Protein AF-A0A960Q489-F1 (afdb_monomer)

Secondary structure (DSSP, 8-state):
----SS-TTS-S---EEEESSHHHHHHHHHHHH--EEEEEEE-TTS-EEEEEEEETTEEEEEEE-BTTB-----EEEEE-S-HHHHHHHHHHTTPEEEEEEEE-SSSEEEEEEE-TTS-EEEEEEETTTT----SGGGPEEEET-SSTT-EEEE-HHHHHSHHHHHHHHHHHHHTS-GGG--EEEEETTHHHHHHHHHHHHTT--EEEEBSTT---S-EEEEEEEETTEEEEEEEETTS--TT-EEEEEEEEESS-HHHHHHHHHHHHTT-EEEEEEEEEEETTSTHHHHHHHTT--EEEEEEE-SS--

pLDDT: mean 91.39, std 10.76, range [40.34, 98.81]

Radius of gyration: 25.07 Å; Cα contacts (8 Å, |Δi|>4): 635; chains: 1; bounding box: 58×40×76 Å

Mean predicted aligned error: 11.6 Å

Nearest PDB structures (foldseek):
  8izj-assembly1_B  TM=9.717E-01  e=4.238E-23  Escherichia coli
  5znq-assembly1_B  TM=9.511E-01  e=9.475E-23  Yersinia pseudotuberculosis IP 32953
  4lza-assembly1_B  TM=9.668E-01  e=5.958E-22  Thermoanaerobacter pseudethanolicus ATCC 33223
  4x45-assembly1_A  TM=9.595E-01  e=3.985E-22  Homo sapiens
  4m0k-assembly2_D  TM=9.313E-01  e=7.908E-21  Rhodothermus marinus DSM 4252

Structure (mmCIF, N/CA/C/O backbone):
data_AF-A0A960Q489-F1
#
_entry.id   AF-A0A960Q489-F1
#
loop_
_atom_site.group_PDB
_atom_site.id
_atom_site.type_symbol
_atom_site.label_atom_id
_atom_site.label_alt_id
_atom_site.label_comp_id
_atom_site.label_asym_id
_atom_site.label_entity_id
_atom_site.label_seq_id
_atom_site.pdbx_PDB_ins_code
_atom_site.Cartn_x
_atom_site.Cartn_y
_atom_site.Cartn_z
_atom_site.occupancy
_atom_site.B_iso_or_equiv
_atom_site.auth_seq_id
_atom_site.auth_comp_id
_atom_site.auth_asym_id
_atom_site.auth_atom_id
_atom_site.pdbx_PDB_model_num
ATOM 1 N N . MET A 1 1 ? -10.210 22.221 -21.742 1.00 40.34 1 MET A N 1
ATOM 2 C CA . MET A 1 1 ? -9.763 21.326 -22.829 1.00 40.34 1 MET A CA 1
ATOM 3 C C . MET A 1 1 ? -8.577 20.533 -22.306 1.00 40.34 1 MET A C 1
ATOM 5 O O . MET A 1 1 ? -7.473 21.049 -22.329 1.00 40.34 1 MET A O 1
ATOM 9 N N . ASN A 1 2 ? -8.804 19.336 -21.762 1.00 47.56 2 ASN A N 1
ATOM 10 C CA . ASN A 1 2 ? -7.724 18.393 -21.457 1.00 47.56 2 ASN A CA 1
ATOM 11 C C . ASN A 1 2 ? -7.660 17.406 -22.623 1.00 47.56 2 ASN A C 1
ATOM 13 O O . ASN A 1 2 ? -8.151 16.286 -22.540 1.00 47.56 2 ASN A O 1
ATOM 17 N N . SER A 1 3 ? -7.140 17.858 -23.763 1.00 48.38 3 SER A N 1
ATOM 18 C CA . SER A 1 3 ? -6.699 16.920 -24.787 1.00 48.38 3 SER A CA 1
ATOM 19 C C . SER A 1 3 ? -5.370 16.361 -24.294 1.00 48.38 3 SER A C 1
ATOM 21 O O . SER A 1 3 ? -4.338 17.020 -24.425 1.00 48.38 3 SER A O 1
ATOM 23 N N . SER A 1 4 ? -5.412 15.189 -23.658 1.00 58.62 4 SER A N 1
ATOM 24 C CA . SER A 1 4 ? -4.209 14.389 -23.445 1.00 58.62 4 SER A CA 1
ATOM 25 C C . SER A 1 4 ? -3.619 14.125 -24.826 1.00 58.62 4 SER A C 1
ATOM 27 O O . SER A 1 4 ? -4.156 13.336 -25.596 1.00 58.62 4 SER A O 1
ATOM 29 N N . TRP A 1 5 ? -2.580 14.873 -25.185 1.00 74.88 5 TRP A N 1
ATOM 30 C CA . TRP A 1 5 ? -1.901 14.763 -26.478 1.00 74.88 5 TRP A CA 1
ATOM 31 C C . TRP A 1 5 ? -1.063 13.481 -26.570 1.00 74.88 5 TRP A C 1
ATOM 33 O O . TRP A 1 5 ? -0.549 13.154 -27.635 1.00 74.88 5 TRP A O 1
ATOM 43 N N . HIS A 1 6 ? -0.961 12.750 -25.460 1.00 68.56 6 HIS A N 1
ATOM 44 C CA . HIS A 1 6 ? -0.324 11.454 -25.357 1.00 68.56 6 HIS A CA 1
ATOM 45 C C . HIS A 1 6 ? -1.335 10.406 -24.863 1.00 68.56 6 HIS A C 1
ATOM 47 O O . HIS A 1 6 ? -2.191 10.749 -24.036 1.00 68.56 6 HIS A O 1
ATOM 53 N N . PRO A 1 7 ? -1.282 9.150 -25.337 1.00 67.69 7 PRO A N 1
ATOM 54 C CA . PRO A 1 7 ? -2.181 8.100 -24.872 1.00 67.69 7 PRO A CA 1
ATOM 55 C C . PRO A 1 7 ? -2.095 7.899 -23.356 1.00 67.69 7 PRO A C 1
ATOM 57 O O . PRO A 1 7 ? -1.010 7.875 -22.769 1.00 67.69 7 PRO A O 1
ATOM 60 N N . ALA A 1 8 ? -3.257 7.761 -22.712 1.00 61.91 8 ALA A N 1
ATOM 61 C CA . ALA A 1 8 ? -3.330 7.494 -21.281 1.00 61.91 8 ALA A CA 1
ATOM 62 C C . ALA A 1 8 ? -2.634 6.161 -20.965 1.00 61.91 8 ALA A C 1
ATOM 64 O O . ALA A 1 8 ? -2.935 5.142 -21.585 1.00 61.91 8 ALA A O 1
ATOM 65 N N . GLY A 1 9 ? -1.702 6.177 -20.011 1.00 64.44 9 GLY A N 1
ATOM 66 C CA . GLY A 1 9 ? -0.939 4.991 -19.612 1.00 64.44 9 GLY A CA 1
ATOM 67 C C . GLY A 1 9 ? 0.286 4.674 -20.474 1.00 64.44 9 GLY A C 1
ATOM 68 O O . GLY A 1 9 ? 0.963 3.693 -20.185 1.00 64.44 9 GLY A O 1
ATOM 69 N N . GLN A 1 10 ? 0.610 5.480 -21.492 1.00 67.50 10 GLN A N 1
ATOM 70 C CA . GLN A 1 10 ? 1.892 5.366 -22.190 1.00 67.50 10 GLN A CA 1
ATOM 71 C C . GLN A 1 10 ? 2.918 6.354 -21.607 1.00 67.50 10 GLN A C 1
ATOM 73 O O . GLN A 1 10 ? 2.549 7.486 -21.270 1.00 67.50 10 GLN A O 1
ATOM 78 N N . PRO A 1 11 ? 4.204 5.971 -21.507 1.00 75.31 11 PRO A N 1
ATOM 79 C CA . PRO A 1 11 ? 5.230 6.859 -20.988 1.00 75.31 11 PRO A CA 1
ATOM 80 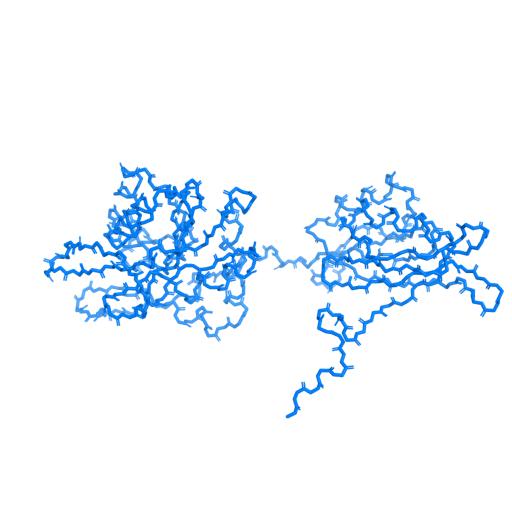C C . PRO A 1 11 ? 5.532 7.981 -21.979 1.00 75.31 11 PRO A C 1
ATOM 82 O O . PRO A 1 11 ? 5.537 7.783 -23.187 1.00 75.31 11 PRO A O 1
ATOM 85 N N . MET A 1 12 ? 5.859 9.152 -21.441 1.00 80.25 12 MET A N 1
ATOM 86 C CA . MET A 1 12 ? 6.234 10.347 -22.209 1.00 80.25 12 MET A CA 1
ATOM 87 C C . MET A 1 12 ? 7.420 10.133 -23.161 1.00 80.25 12 MET A C 1
ATOM 89 O O . MET A 1 12 ? 7.568 10.856 -24.145 1.00 80.25 12 MET A O 1
ATOM 93 N N . ALA A 1 13 ? 8.285 9.174 -22.840 1.00 83.81 13 ALA A N 1
ATOM 94 C CA . ALA A 1 13 ? 9.380 8.728 -23.679 1.00 83.81 13 ALA A CA 1
ATOM 95 C C . ALA A 1 13 ? 9.610 7.235 -23.440 1.00 83.81 13 ALA A C 1
ATOM 97 O O . ALA A 1 13 ? 9.557 6.772 -22.301 1.00 83.81 13 ALA A O 1
ATOM 98 N N . ALA A 1 14 ? 9.901 6.503 -24.510 1.00 89.69 14 ALA A N 1
ATOM 99 C CA . ALA A 1 14 ? 10.262 5.096 -24.459 1.00 89.69 14 ALA A CA 1
ATOM 100 C C . ALA A 1 14 ? 11.506 4.869 -25.330 1.00 89.69 14 ALA A C 1
ATOM 102 O O . ALA A 1 14 ? 11.538 5.346 -26.472 1.00 89.69 14 ALA A O 1
ATOM 103 N N . PRO A 1 15 ? 12.545 4.183 -24.825 1.00 92.69 15 PRO A N 1
ATOM 104 C CA . PRO A 1 15 ? 13.681 3.812 -25.652 1.00 92.69 15 PRO A CA 1
ATOM 105 C C . PRO A 1 15 ? 13.231 2.881 -26.781 1.00 92.69 15 PRO A C 1
ATOM 107 O O . PRO A 1 15 ? 12.391 2.002 -26.585 1.00 92.69 15 PRO A O 1
ATOM 110 N N . TYR A 1 16 ? 13.831 3.068 -27.955 1.00 94.88 16 TYR A N 1
ATOM 111 C CA . TYR A 1 16 ? 13.679 2.173 -29.096 1.00 94.88 16 TYR A CA 1
ATOM 112 C C . TYR A 1 16 ? 15.010 1.467 -29.347 1.00 94.88 16 TYR A C 1
ATOM 114 O O . TYR A 1 16 ? 15.978 2.086 -29.792 1.00 94.88 16 TYR A O 1
ATOM 122 N N . LEU A 1 17 ? 15.062 0.175 -29.042 1.00 96.50 17 LEU A N 1
ATOM 123 C CA . LEU A 1 17 ? 16.250 -0.655 -29.170 1.00 96.50 17 LEU A CA 1
ATOM 124 C C . LEU A 1 17 ? 16.254 -1.355 -30.526 1.00 96.50 17 LEU A C 1
ATOM 126 O O . LEU A 1 17 ? 15.337 -2.101 -30.868 1.00 96.50 17 LEU A O 1
ATOM 130 N N . VAL A 1 18 ? 17.311 -1.125 -31.298 1.00 97.12 18 VAL A N 1
ATOM 131 C CA . VAL A 1 18 ? 17.571 -1.869 -32.532 1.00 97.12 18 VAL A CA 1
ATOM 132 C C . VAL A 1 18 ? 18.644 -2.888 -32.216 1.00 97.12 18 VAL A C 1
ATOM 134 O O . VAL A 1 18 ? 19.779 -2.514 -31.917 1.00 97.12 18 VAL A O 1
ATOM 137 N N . VAL A 1 19 ? 18.277 -4.162 -32.258 1.00 96.75 19 VAL A N 1
ATOM 138 C CA . VAL A 1 19 ? 19.101 -5.260 -31.740 1.00 96.75 19 VAL A CA 1
ATOM 139 C C . VAL A 1 19 ? 19.289 -6.355 -32.786 1.00 96.75 19 VAL A C 1
ATOM 141 O O . VAL A 1 19 ? 18.603 -6.397 -33.812 1.00 96.75 19 VAL A O 1
ATOM 144 N N . GLN A 1 20 ? 20.249 -7.243 -32.541 1.00 93.81 20 GLN A N 1
ATOM 145 C CA . GLN A 1 20 ? 20.411 -8.466 -33.327 1.00 93.81 20 GLN A CA 1
ATOM 146 C C . GLN A 1 20 ? 19.512 -9.567 -32.751 1.00 93.81 20 GLN A C 1
ATOM 148 O O . GLN A 1 20 ? 19.772 -10.049 -31.657 1.00 93.81 20 GLN A O 1
ATOM 153 N N . GLY A 1 21 ? 18.461 -9.978 -33.465 1.00 94.12 21 GLY A N 1
ATOM 154 C CA . GLY A 1 21 ? 17.555 -11.024 -32.983 1.00 94.12 21 GLY A CA 1
ATOM 155 C C . GLY A 1 21 ? 16.689 -10.539 -31.822 1.00 94.12 21 GLY A C 1
ATOM 156 O O . GLY A 1 21 ? 16.856 -10.972 -30.682 1.00 94.12 21 GLY A O 1
ATOM 157 N N . ALA A 1 22 ? 15.744 -9.639 -32.109 1.00 96.50 22 ALA A N 1
ATOM 158 C CA . ALA A 1 22 ? 14.949 -8.994 -31.061 1.00 96.50 22 ALA A CA 1
ATOM 159 C C . ALA A 1 22 ? 14.117 -9.977 -30.230 1.00 96.50 22 ALA A C 1
ATOM 161 O O . ALA A 1 22 ? 13.865 -9.709 -29.060 1.00 96.50 22 ALA A O 1
ATOM 162 N N . ASP A 1 23 ? 13.750 -11.130 -30.788 1.00 95.12 23 ASP A N 1
ATOM 163 C CA . ASP A 1 23 ? 13.057 -12.188 -30.049 1.00 95.12 23 ASP A CA 1
ATOM 164 C C . ASP A 1 23 ? 13.848 -12.715 -28.863 1.00 95.12 23 ASP A C 1
ATOM 166 O O . ASP A 1 23 ? 13.305 -12.828 -27.766 1.00 95.12 23 ASP A O 1
ATOM 170 N N . SER A 1 24 ? 15.142 -12.957 -29.053 1.00 94.75 24 SER A N 1
ATOM 171 C CA . SER A 1 24 ? 16.012 -13.402 -27.970 1.00 94.75 24 SER A CA 1
ATOM 172 C C . SER A 1 24 ? 16.116 -12.341 -26.876 1.00 94.75 24 SER A C 1
ATOM 174 O O . SER A 1 24 ? 16.075 -12.678 -25.696 1.00 94.75 24 SER A O 1
ATOM 176 N N . THR A 1 25 ? 16.168 -11.054 -27.240 1.00 96.50 25 THR A N 1
ATOM 177 C CA . THR A 1 25 ? 16.111 -9.963 -26.256 1.00 96.50 25 THR A CA 1
ATOM 178 C C . THR A 1 25 ? 14.757 -9.910 -25.539 1.00 96.50 25 THR A C 1
ATOM 180 O O . THR A 1 25 ? 14.719 -9.760 -24.322 1.00 96.50 25 THR A O 1
ATOM 183 N N . ILE A 1 26 ? 13.632 -10.069 -26.240 1.00 97.06 26 ILE A N 1
ATOM 184 C CA . ILE A 1 26 ? 12.292 -10.061 -25.626 1.00 97.06 26 ILE A CA 1
ATOM 185 C C . ILE A 1 26 ? 12.138 -11.220 -24.630 1.00 97.06 26 ILE A C 1
ATOM 187 O O . ILE A 1 26 ? 11.652 -11.021 -23.513 1.00 97.06 26 ILE A O 1
ATOM 191 N N . GLU A 1 27 ? 12.571 -12.424 -25.005 1.00 96.31 27 GLU A N 1
ATOM 192 C CA . GLU A 1 27 ? 12.550 -13.599 -24.131 1.00 96.31 27 GLU A CA 1
ATOM 193 C C . GLU A 1 27 ? 13.462 -13.413 -22.918 1.00 96.31 27 GLU A C 1
ATOM 195 O O . GLU A 1 27 ? 13.051 -13.706 -21.792 1.00 96.31 27 GLU A O 1
ATOM 200 N N . PHE A 1 28 ? 14.661 -12.864 -23.129 1.00 96.94 28 PHE A N 1
ATOM 201 C CA . PHE A 1 28 ? 15.584 -12.510 -22.056 1.00 96.94 28 PHE A CA 1
ATOM 202 C C . PHE A 1 28 ? 14.933 -11.551 -21.053 1.00 96.94 28 PHE A C 1
ATOM 204 O O . PHE A 1 28 ? 14.951 -11.820 -19.854 1.00 96.94 28 PHE A O 1
ATOM 211 N N . LEU A 1 29 ? 14.278 -10.484 -21.520 1.00 96.44 29 LEU A N 1
ATOM 212 C CA . LEU A 1 29 ? 13.597 -9.517 -20.650 1.00 96.44 29 LEU A CA 1
ATOM 213 C C . LEU A 1 29 ? 12.402 -10.115 -19.912 1.00 96.44 29 LEU A C 1
ATOM 215 O O . LEU A 1 29 ? 12.197 -9.832 -18.731 1.00 96.44 29 LEU A O 1
ATOM 219 N N . THR A 1 30 ? 11.637 -10.971 -20.584 1.00 94.69 30 THR A N 1
ATOM 220 C CA . THR A 1 30 ? 10.509 -11.680 -19.971 1.00 94.69 30 THR A CA 1
ATOM 221 C C . THR A 1 30 ? 10.995 -12.562 -18.818 1.00 94.69 30 THR A C 1
ATOM 223 O O . THR A 1 30 ? 10.426 -12.528 -17.730 1.00 94.69 30 THR A O 1
ATOM 226 N N . GLN A 1 31 ? 12.083 -13.310 -19.021 1.00 92.69 31 GLN A N 1
ATOM 227 C CA . GLN A 1 31 ? 12.617 -14.235 -18.018 1.00 92.69 31 GLN A CA 1
ATOM 228 C C . GLN A 1 31 ? 13.431 -13.552 -16.913 1.00 92.69 31 GLN A C 1
ATOM 230 O O . GLN A 1 31 ? 13.417 -14.021 -15.775 1.00 92.69 31 GLN A O 1
ATOM 235 N N . LEU A 1 32 ? 14.157 -12.477 -17.229 1.00 93.31 32 LEU A N 1
ATOM 236 C CA . LEU A 1 32 ? 15.014 -11.778 -16.272 1.00 93.31 32 LEU A CA 1
ATOM 237 C C . LEU A 1 32 ? 14.237 -10.766 -15.421 1.00 93.31 32 LEU A C 1
ATOM 239 O O . LEU A 1 32 ? 14.469 -10.667 -14.217 1.00 93.31 32 LEU A O 1
ATOM 243 N N . LEU A 1 33 ? 13.347 -9.996 -16.051 1.00 92.62 33 LEU A N 1
ATOM 244 C CA . LEU A 1 33 ? 12.690 -8.831 -15.448 1.00 92.62 33 LEU A CA 1
ATOM 245 C C . LEU A 1 33 ? 11.169 -8.991 -15.326 1.00 92.62 33 LEU A C 1
ATOM 247 O O . LEU A 1 33 ? 10.494 -8.050 -14.916 1.00 92.62 33 LEU A O 1
ATOM 251 N N . GLY A 1 34 ? 10.616 -10.156 -15.683 1.00 90.81 34 GLY A N 1
ATOM 252 C CA . GLY A 1 34 ? 9.167 -10.375 -15.672 1.00 90.81 34 GLY A CA 1
ATOM 253 C C . GLY A 1 34 ? 8.430 -9.484 -16.675 1.00 90.81 34 GLY A C 1
ATOM 254 O O . GLY A 1 34 ? 7.281 -9.111 -16.445 1.00 90.81 34 GLY A O 1
ATOM 255 N N . ALA A 1 35 ? 9.108 -9.086 -17.753 1.00 93.75 35 ALA A N 1
ATOM 256 C CA . ALA A 1 35 ? 8.570 -8.144 -18.718 1.00 93.75 35 ALA A CA 1
ATOM 257 C C . ALA A 1 35 ? 7.351 -8.718 -19.463 1.00 93.75 35 ALA A C 1
ATOM 259 O O . ALA A 1 35 ? 7.301 -9.906 -19.783 1.00 93.75 35 ALA A O 1
ATOM 260 N N . ARG A 1 36 ? 6.367 -7.867 -19.772 1.00 94.12 36 ARG A N 1
ATOM 261 C CA . ARG A 1 36 ? 5.143 -8.250 -20.488 1.00 94.12 36 ARG A CA 1
ATOM 262 C C . ARG A 1 36 ? 5.166 -7.721 -21.914 1.00 94.12 36 ARG A C 1
ATOM 264 O O . ARG A 1 36 ? 5.233 -6.514 -22.125 1.00 94.12 36 ARG A O 1
ATOM 271 N N . VAL A 1 37 ? 5.036 -8.610 -22.892 1.00 95.69 37 VAL A N 1
ATOM 272 C CA . VAL A 1 37 ? 4.893 -8.225 -24.303 1.00 95.69 37 VAL A CA 1
ATOM 273 C C . VAL A 1 37 ? 3.503 -7.627 -24.527 1.00 95.69 37 VAL A C 1
ATOM 275 O O . VAL A 1 37 ? 2.494 -8.266 -24.229 1.00 95.69 37 VAL A O 1
ATOM 278 N N . LEU A 1 38 ? 3.449 -6.395 -25.029 1.00 92.75 38 LEU A N 1
ATOM 279 C CA . LEU A 1 38 ? 2.206 -5.696 -25.365 1.00 92.75 38 LEU A CA 1
ATOM 280 C C . LEU A 1 38 ? 1.824 -5.927 -26.824 1.00 92.75 38 LEU A C 1
ATOM 282 O O . LEU A 1 38 ? 0.676 -6.252 -27.122 1.00 92.75 38 LEU A O 1
ATOM 286 N N . CYS A 1 39 ? 2.794 -5.790 -27.726 1.00 93.88 39 CYS A N 1
ATOM 287 C CA . CYS A 1 39 ? 2.616 -6.060 -29.144 1.00 93.88 39 CYS A CA 1
ATOM 288 C C . CYS A 1 39 ? 3.896 -6.650 -29.742 1.00 93.88 39 CYS A C 1
ATOM 290 O O . CYS A 1 39 ? 5.002 -6.445 -29.236 1.00 93.88 39 CYS A O 1
ATOM 292 N N . ARG A 1 40 ? 3.726 -7.410 -30.825 1.00 95.69 40 ARG A N 1
ATOM 293 C CA . ARG A 1 40 ? 4.818 -7.984 -31.611 1.00 95.69 40 ARG A CA 1
ATOM 294 C C . ARG A 1 40 ? 4.357 -8.116 -33.055 1.00 95.69 40 ARG A C 1
ATOM 296 O O . ARG A 1 40 ? 3.448 -8.883 -33.362 1.00 95.69 40 ARG A O 1
ATOM 303 N N . HIS A 1 41 ? 4.985 -7.345 -33.926 1.00 96.44 41 HIS A N 1
ATOM 304 C CA . HIS A 1 41 ? 4.743 -7.310 -35.358 1.00 96.44 41 HIS A CA 1
ATOM 305 C C . HIS A 1 41 ? 5.947 -7.907 -36.075 1.00 96.44 41 HIS A C 1
ATOM 307 O O . HIS A 1 41 ? 7.083 -7.475 -35.870 1.00 96.44 41 HIS A O 1
ATOM 313 N N . LEU A 1 42 ? 5.687 -8.914 -36.905 1.00 96.75 42 LEU A N 1
ATOM 314 C CA . LEU A 1 42 ? 6.717 -9.643 -37.632 1.00 96.75 42 LEU A CA 1
ATOM 315 C C . LEU A 1 42 ? 6.744 -9.228 -39.104 1.00 96.75 42 LEU A C 1
ATOM 317 O O . LEU A 1 42 ? 5.703 -8.930 -39.691 1.00 96.75 42 LEU A O 1
ATOM 321 N N . THR A 1 43 ? 7.929 -9.253 -39.710 1.00 94.31 43 THR A N 1
ATOM 322 C CA . THR A 1 43 ? 8.072 -9.220 -41.168 1.00 94.31 43 THR A CA 1
ATOM 323 C C . THR A 1 43 ? 7.597 -10.550 -41.773 1.00 94.31 43 THR A C 1
ATOM 325 O O . THR A 1 43 ? 7.484 -11.548 -41.051 1.00 94.31 43 THR A O 1
ATOM 328 N N . PRO A 1 44 ? 7.346 -10.622 -43.094 1.00 94.12 44 PRO A N 1
ATOM 329 C CA . PRO A 1 44 ? 7.013 -11.882 -43.766 1.00 94.12 44 PRO A CA 1
ATOM 330 C C . PRO A 1 44 ? 8.061 -12.990 -43.572 1.00 94.12 44 PRO A C 1
ATOM 332 O O . PRO A 1 44 ? 7.725 -14.170 -43.575 1.00 94.12 44 PRO A O 1
ATOM 335 N N . GLU A 1 45 ? 9.322 -12.616 -43.361 1.00 92.62 45 GLU A N 1
ATOM 336 C CA . GLU A 1 45 ? 10.449 -13.518 -43.099 1.00 92.62 45 GLU A CA 1
ATOM 337 C C . GLU A 1 45 ? 10.544 -13.947 -41.623 1.00 92.62 45 GLU A C 1
ATOM 339 O O . GLU A 1 45 ? 11.487 -14.638 -41.243 1.00 92.62 45 GLU A O 1
ATOM 344 N N . GLY A 1 46 ? 9.590 -13.533 -40.781 1.00 93.62 46 GLY A N 1
ATOM 345 C CA . GLY A 1 46 ? 9.499 -13.921 -39.373 1.00 93.62 46 GLY A CA 1
ATOM 346 C C . GLY A 1 46 ? 10.384 -13.116 -38.420 1.00 93.62 46 GLY A C 1
ATOM 347 O O . GLY A 1 46 ? 10.507 -13.493 -37.260 1.00 93.62 46 GLY A O 1
ATOM 348 N N . ARG A 1 47 ? 10.992 -12.014 -38.876 1.00 95.19 47 ARG A N 1
ATOM 349 C CA . ARG A 1 47 ? 11.810 -11.131 -38.025 1.00 95.19 47 ARG A CA 1
ATOM 350 C C . ARG A 1 47 ? 10.941 -10.124 -37.289 1.00 95.19 47 ARG A C 1
ATOM 352 O O . ARG A 1 47 ? 9.895 -9.739 -37.803 1.00 95.19 47 ARG A O 1
ATOM 359 N N . VAL A 1 48 ? 11.370 -9.634 -36.132 1.00 97.19 48 VAL A N 1
ATOM 360 C CA . VAL A 1 48 ? 10.601 -8.635 -35.379 1.00 97.19 48 VAL A CA 1
ATOM 361 C C . VAL A 1 48 ? 10.741 -7.270 -36.039 1.00 97.19 48 VAL A C 1
ATOM 363 O O . VAL A 1 48 ? 11.743 -6.579 -35.876 1.00 97.19 48 VAL A O 1
ATOM 366 N N . GLN A 1 49 ? 9.712 -6.844 -36.765 1.00 96.31 49 GLN A N 1
ATOM 367 C CA . GLN A 1 49 ? 9.663 -5.495 -37.321 1.00 96.31 49 GLN A CA 1
ATOM 368 C C . GLN A 1 49 ? 9.497 -4.448 -36.217 1.00 96.31 49 GLN A C 1
ATOM 370 O O . GLN A 1 49 ? 10.083 -3.372 -36.292 1.00 96.31 49 GLN A O 1
ATOM 375 N N . HIS A 1 50 ? 8.670 -4.760 -35.220 1.00 96.88 50 HIS A N 1
ATOM 376 C CA . HIS A 1 50 ? 8.411 -3.900 -34.076 1.00 96.88 50 HIS A CA 1
ATOM 377 C C . HIS A 1 50 ? 7.810 -4.715 -32.930 1.00 96.88 50 HIS A C 1
ATOM 379 O O . HIS A 1 50 ? 6.917 -5.532 -33.151 1.00 96.88 50 HIS A O 1
ATOM 385 N N . ALA A 1 51 ? 8.259 -4.473 -31.709 1.00 97.50 51 ALA A N 1
ATOM 386 C CA . ALA A 1 51 ? 7.651 -5.000 -30.502 1.00 97.50 51 ALA A CA 1
ATOM 387 C C . ALA A 1 51 ? 7.628 -3.940 -29.406 1.00 97.50 51 ALA A C 1
ATOM 389 O O . ALA A 1 51 ? 8.516 -3.091 -29.324 1.00 97.50 51 ALA A O 1
ATOM 390 N N . GLU A 1 52 ? 6.635 -4.049 -28.538 1.00 96.06 52 GLU A N 1
ATOM 391 C CA . GLU A 1 52 ? 6.501 -3.262 -27.322 1.00 96.06 52 GLU A CA 1
ATOM 392 C C . GLU A 1 52 ? 6.531 -4.203 -26.126 1.00 96.06 52 GLU A C 1
ATOM 394 O O . GLU A 1 52 ? 5.744 -5.152 -26.042 1.00 96.06 52 GLU A O 1
ATOM 399 N N . VAL A 1 53 ? 7.434 -3.935 -25.191 1.00 95.19 53 VAL A N 1
ATOM 400 C CA . VAL A 1 53 ? 7.602 -4.715 -23.969 1.00 95.19 53 VAL A CA 1
ATOM 401 C C . VAL A 1 53 ? 7.521 -3.779 -22.773 1.00 95.19 53 VAL A C 1
ATOM 403 O O . VAL A 1 53 ? 8.194 -2.753 -22.724 1.00 95.19 53 VAL A O 1
ATOM 406 N N . LEU A 1 54 ? 6.691 -4.136 -21.801 1.00 92.38 54 LEU A N 1
ATOM 407 C CA . LEU A 1 54 ? 6.509 -3.393 -20.564 1.00 92.38 54 LEU A CA 1
ATOM 408 C C . LEU A 1 54 ? 7.324 -4.042 -19.441 1.00 92.38 54 LEU A C 1
ATOM 410 O O . LEU A 1 54 ? 7.100 -5.205 -19.105 1.00 92.38 54 LEU A O 1
ATOM 414 N N . ILE A 1 55 ? 8.243 -3.286 -18.849 1.00 91.19 55 ILE A N 1
ATOM 415 C CA . ILE A 1 55 ? 9.005 -3.672 -17.658 1.00 91.19 55 ILE A CA 1
ATOM 416 C C . ILE A 1 55 ? 8.472 -2.828 -16.502 1.00 91.19 55 ILE A C 1
ATOM 418 O O . ILE A 1 55 ? 8.759 -1.635 -16.432 1.00 91.19 55 ILE A O 1
ATOM 422 N N . SER A 1 56 ? 7.682 -3.431 -15.612 1.00 84.00 56 SER A N 1
ATOM 423 C CA . SER A 1 56 ? 6.897 -2.695 -14.610 1.00 84.00 56 SER A CA 1
ATOM 424 C C . SER A 1 56 ? 5.978 -1.651 -15.273 1.00 84.00 56 SER A C 1
ATOM 426 O O . SER A 1 56 ? 4.971 -2.017 -15.874 1.00 84.00 56 SER A O 1
ATOM 428 N N . ASP A 1 57 ? 6.339 -0.372 -15.224 1.00 81.44 57 ASP A N 1
ATOM 429 C CA . ASP A 1 57 ? 5.648 0.781 -15.805 1.00 81.44 57 ASP A CA 1
ATOM 430 C C . ASP A 1 57 ? 6.424 1.420 -16.975 1.00 81.44 57 ASP A C 1
ATOM 432 O O . ASP A 1 57 ? 5.961 2.376 -17.598 1.00 81.44 57 ASP A O 1
ATOM 436 N N . SER A 1 58 ? 7.601 0.882 -17.303 1.00 88.62 58 SER A N 1
ATOM 437 C CA . SER A 1 58 ? 8.493 1.399 -18.337 1.00 88.62 58 SER A CA 1
ATOM 438 C C . SER A 1 58 ? 8.311 0.643 -19.653 1.00 88.62 58 SER A C 1
ATOM 440 O O . SER A 1 58 ? 8.514 -0.571 -19.723 1.00 88.62 58 SER A O 1
ATOM 442 N N . LEU A 1 59 ? 7.942 1.361 -20.716 1.00 92.31 59 LEU A N 1
ATOM 443 C CA . LEU A 1 59 ? 7.823 0.806 -22.066 1.00 92.31 59 LEU A CA 1
ATOM 444 C C . LEU A 1 59 ? 9.187 0.795 -22.759 1.00 92.31 59 LEU A C 1
ATOM 446 O O . LEU A 1 59 ? 9.841 1.831 -22.853 1.00 92.31 59 LEU A O 1
ATOM 450 N N . VAL A 1 60 ? 9.575 -0.354 -23.302 1.00 95.19 60 VAL A N 1
ATOM 451 C CA . VAL A 1 60 ? 10.733 -0.513 -24.184 1.00 95.19 60 VAL A CA 1
ATOM 452 C C . VAL A 1 60 ? 10.232 -1.003 -25.535 1.00 95.19 60 VAL A C 1
ATOM 454 O O . VAL A 1 60 ? 9.539 -2.017 -25.622 1.00 95.19 60 VAL A O 1
ATOM 457 N N . MET A 1 61 ? 10.581 -0.281 -26.595 1.00 96.31 61 MET A N 1
ATOM 458 C CA . MET A 1 61 ? 10.300 -0.695 -27.965 1.00 96.31 61 MET A CA 1
ATOM 459 C C . MET A 1 61 ? 11.516 -1.412 -28.539 1.00 96.31 61 MET A C 1
ATOM 461 O O . MET A 1 61 ? 12.647 -0.992 -28.293 1.00 96.31 61 MET A O 1
ATOM 465 N N . LEU A 1 62 ? 11.301 -2.471 -29.317 1.00 96.88 62 LEU A N 1
ATOM 466 C CA . LEU A 1 62 ? 12.373 -3.251 -29.932 1.00 96.88 62 LEU A CA 1
ATOM 467 C C . LEU A 1 62 ? 12.099 -3.523 -31.411 1.00 96.88 62 LEU A C 1
ATOM 469 O O . LEU A 1 62 ? 10.950 -3.695 -31.816 1.00 96.88 62 LEU A O 1
ATOM 473 N N . ALA A 1 63 ? 13.163 -3.614 -32.205 1.00 97.31 63 ALA A N 1
ATOM 474 C CA . ALA A 1 63 ? 13.118 -4.169 -33.553 1.00 97.31 63 ALA A CA 1
ATOM 475 C C . ALA A 1 63 ? 14.419 -4.887 -33.909 1.00 97.31 63 ALA A C 1
ATOM 477 O O . ALA A 1 63 ? 15.500 -4.569 -33.405 1.00 97.31 63 ALA A O 1
ATOM 478 N N . ASP A 1 64 ? 14.301 -5.826 -34.839 1.00 97.31 64 ASP A N 1
ATOM 479 C CA . ASP A 1 64 ? 15.427 -6.451 -35.506 1.00 97.31 64 ASP A CA 1
ATOM 480 C C . ASP A 1 64 ? 16.173 -5.457 -36.405 1.00 97.31 64 ASP A C 1
ATOM 482 O O . ASP A 1 64 ? 15.577 -4.654 -37.127 1.00 97.31 64 ASP A O 1
ATOM 486 N N . ALA A 1 65 ? 17.500 -5.568 -36.431 1.00 95.56 65 ALA A N 1
ATOM 487 C CA . ALA A 1 65 ? 18.319 -4.805 -37.362 1.00 95.56 65 ALA A CA 1
ATOM 488 C C . ALA A 1 65 ? 18.015 -5.155 -38.828 1.00 95.56 65 ALA A C 1
ATOM 490 O O . ALA A 1 65 ? 17.971 -6.326 -39.213 1.00 95.56 65 ALA A O 1
ATOM 491 N N . ALA A 1 66 ? 17.894 -4.141 -39.678 1.00 93.31 66 ALA A N 1
ATOM 492 C CA . ALA A 1 66 ? 17.610 -4.263 -41.104 1.00 93.31 66 ALA A CA 1
ATOM 493 C C . ALA A 1 66 ? 18.560 -3.378 -41.938 1.00 93.31 66 ALA A C 1
ATOM 495 O O . ALA A 1 66 ? 19.252 -2.514 -41.389 1.00 93.31 66 ALA A O 1
ATOM 496 N N . PRO A 1 67 ? 18.637 -3.556 -43.271 1.00 90.88 67 PRO A N 1
ATOM 497 C CA . PRO A 1 67 ? 19.377 -2.637 -44.132 1.00 90.88 67 PRO A CA 1
ATOM 498 C C . PRO A 1 67 ? 18.921 -1.185 -43.917 1.00 90.88 67 PRO A C 1
ATOM 500 O O . PRO A 1 67 ? 17.736 -0.882 -44.001 1.00 90.88 67 PRO A O 1
ATOM 503 N N . GLY A 1 68 ? 19.858 -0.290 -43.597 1.00 89.25 68 GLY A N 1
ATOM 504 C CA . GLY A 1 68 ? 19.556 1.106 -43.240 1.00 89.25 68 GLY A CA 1
ATOM 505 C C . GLY A 1 68 ? 19.091 1.328 -41.791 1.00 89.25 68 GLY A C 1
ATOM 506 O O . GLY A 1 68 ? 18.997 2.474 -41.363 1.00 89.25 68 GLY A O 1
ATOM 507 N N . TRP A 1 69 ? 18.878 0.260 -41.017 1.00 90.19 69 TRP A N 1
ATOM 508 C CA . TRP A 1 69 ? 18.441 0.281 -39.618 1.00 90.19 69 TRP A CA 1
ATOM 509 C C . TRP A 1 69 ? 19.282 -0.694 -38.781 1.00 90.19 69 TRP A C 1
ATOM 511 O O . TRP A 1 69 ? 18.872 -1.806 -38.460 1.00 90.19 69 TRP A O 1
ATOM 521 N N . GLN A 1 70 ? 20.532 -0.318 -38.516 1.00 93.69 70 GLN A N 1
ATOM 522 C CA . GLN A 1 70 ? 21.532 -1.209 -37.921 1.00 93.69 70 GLN A CA 1
ATOM 523 C C . GLN A 1 70 ? 21.364 -1.341 -36.406 1.00 93.69 70 GLN A C 1
ATOM 525 O O . GLN A 1 70 ? 21.022 -0.364 -35.738 1.00 93.69 70 GLN A O 1
ATOM 530 N N . ALA A 1 71 ? 21.691 -2.522 -35.870 1.00 94.06 71 ALA A N 1
ATOM 531 C CA . ALA A 1 71 ? 21.788 -2.708 -34.429 1.00 94.06 71 ALA A CA 1
ATOM 532 C C . ALA A 1 71 ? 22.837 -1.762 -33.843 1.00 94.06 71 ALA A C 1
ATOM 534 O O . ALA A 1 71 ? 23.914 -1.576 -34.420 1.00 94.06 71 ALA A O 1
ATOM 535 N N . ARG A 1 72 ? 22.522 -1.182 -32.688 1.00 92.69 72 ARG A N 1
ATOM 536 C CA . ARG A 1 72 ? 23.443 -0.330 -31.939 1.00 92.69 72 ARG A CA 1
ATOM 537 C C . ARG A 1 72 ? 23.466 -0.788 -30.499 1.00 92.69 72 ARG A C 1
ATOM 539 O O . ARG A 1 72 ? 22.419 -1.054 -29.920 1.00 92.69 72 ARG A O 1
ATOM 546 N N . GLU A 1 73 ? 24.665 -0.834 -29.933 1.00 93.69 73 GLU A N 1
ATOM 547 C CA . GLU A 1 73 ? 24.803 -1.007 -28.495 1.00 93.69 73 GLU A CA 1
ATOM 548 C C . GLU A 1 73 ? 24.077 0.138 -27.789 1.00 93.69 73 GLU A C 1
ATOM 550 O O . GLU A 1 73 ? 24.305 1.319 -28.069 1.00 93.69 73 GLU A O 1
AT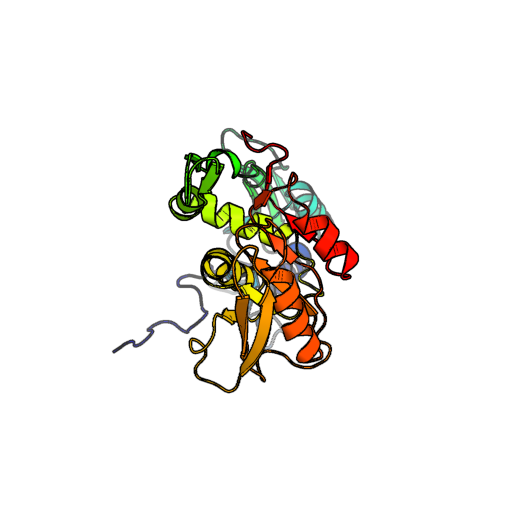OM 555 N N . ALA A 1 74 ? 23.182 -0.241 -26.889 1.00 94.75 74 ALA A N 1
ATOM 556 C CA . ALA A 1 74 ? 22.481 0.659 -26.001 1.00 94.75 74 ALA A CA 1
ATOM 557 C C . ALA A 1 74 ? 22.816 0.277 -24.562 1.00 94.75 74 ALA A C 1
ATOM 559 O O . ALA A 1 74 ? 23.004 -0.900 -24.252 1.00 94.75 74 ALA A O 1
ATOM 560 N N . HIS A 1 75 ? 22.852 1.275 -23.685 1.00 96.62 75 HIS A N 1
ATOM 561 C CA . HIS A 1 75 ? 22.935 1.061 -22.249 1.00 96.62 75 HIS A CA 1
ATOM 562 C C . HIS A 1 75 ? 21.578 1.374 -21.636 1.00 96.62 75 HIS A C 1
ATOM 564 O O . HIS A 1 75 ? 21.104 2.507 -21.726 1.00 96.62 75 HIS A O 1
ATOM 570 N N . VAL A 1 76 ? 20.965 0.378 -21.007 1.00 95.06 76 VAL A N 1
ATOM 571 C CA . VAL A 1 76 ? 19.678 0.529 -20.327 1.00 95.06 76 VAL A CA 1
ATOM 572 C C . VAL A 1 76 ? 19.888 0.270 -18.84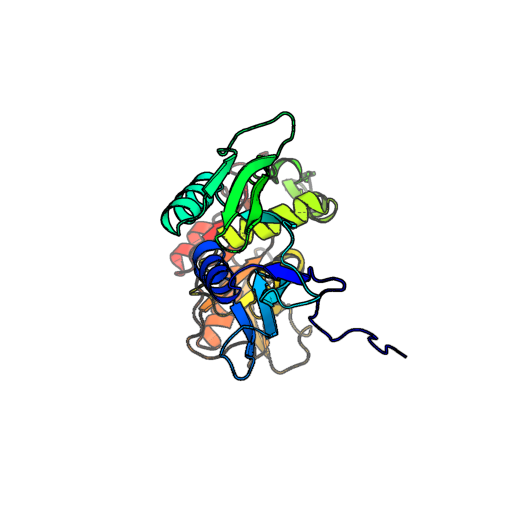7 1.00 95.06 76 VAL A C 1
ATOM 574 O O . VAL A 1 76 ? 20.489 -0.730 -18.465 1.00 95.06 76 VAL A O 1
ATOM 577 N N . HIS A 1 77 ? 19.423 1.192 -18.011 1.00 93.69 77 HIS A N 1
ATOM 578 C CA . HIS A 1 77 ? 19.546 1.081 -16.566 1.00 93.69 77 HIS A CA 1
ATOM 579 C C . HIS A 1 77 ? 18.226 0.615 -15.965 1.00 93.69 77 HIS A C 1
ATOM 581 O O . HIS A 1 77 ? 17.186 1.225 -16.208 1.00 93.69 77 HIS A O 1
ATOM 587 N N . VAL A 1 78 ? 18.279 -0.446 -15.166 1.00 92.44 78 VAL A N 1
ATOM 588 C CA . VAL A 1 78 ? 17.116 -1.027 -14.494 1.00 92.44 78 VAL A CA 1
ATOM 589 C C . VAL A 1 78 ? 17.392 -1.164 -13.005 1.00 92.44 78 VAL A C 1
ATOM 591 O O . VAL A 1 78 ? 18.504 -1.504 -12.595 1.00 92.44 78 VAL A O 1
ATOM 594 N N . TYR A 1 79 ? 16.370 -0.893 -12.195 1.00 90.50 79 TYR A N 1
ATOM 595 C CA . TYR A 1 79 ? 16.422 -1.153 -10.764 1.00 90.50 79 TYR A CA 1
ATOM 596 C C . TYR A 1 79 ? 15.771 -2.490 -10.449 1.00 90.50 79 TYR A C 1
ATOM 598 O O . TYR A 1 79 ? 14.679 -2.789 -10.932 1.00 90.50 79 TYR A O 1
ATOM 606 N N . VAL A 1 80 ? 16.448 -3.290 -9.634 1.00 88.12 80 VAL A N 1
ATOM 607 C CA . VAL A 1 80 ? 15.961 -4.592 -9.179 1.00 88.12 80 VAL A CA 1
ATOM 608 C C . VAL A 1 80 ? 16.109 -4.702 -7.660 1.00 88.12 80 VAL A C 1
ATOM 610 O O . VAL A 1 80 ? 16.943 -4.005 -7.086 1.00 88.12 80 VAL A O 1
ATOM 613 N N . PRO A 1 81 ? 15.341 -5.576 -6.989 1.00 79.88 81 PRO A N 1
ATOM 614 C CA . PRO A 1 81 ? 15.484 -5.772 -5.545 1.00 79.88 81 PRO A CA 1
ATOM 615 C C . PRO A 1 81 ? 16.817 -6.400 -5.108 1.00 79.88 81 PRO A C 1
ATOM 617 O O . PRO A 1 81 ? 17.281 -6.125 -4.014 1.00 79.88 81 PRO A O 1
ATOM 620 N N . ASP A 1 82 ? 17.427 -7.248 -5.943 1.00 84.69 82 ASP A N 1
ATOM 621 C CA . ASP A 1 82 ? 18.660 -7.983 -5.608 1.00 84.69 82 ASP A CA 1
ATOM 622 C C . ASP A 1 82 ? 19.551 -8.080 -6.854 1.00 84.69 82 ASP A C 1
ATOM 624 O O . ASP A 1 82 ? 19.232 -8.818 -7.798 1.00 84.69 82 ASP A O 1
ATOM 628 N N . VAL A 1 83 ? 20.635 -7.296 -6.881 1.00 92.31 83 VAL A N 1
ATOM 629 C CA . VAL A 1 83 ? 21.559 -7.231 -8.023 1.00 92.31 83 VAL A CA 1
ATOM 630 C C . VAL A 1 83 ? 22.209 -8.585 -8.274 1.00 92.31 83 VAL A C 1
ATOM 632 O O . VAL A 1 83 ? 22.280 -9.011 -9.420 1.00 92.31 83 VAL A O 1
ATOM 635 N N . GLU A 1 84 ? 22.657 -9.282 -7.236 1.00 91.19 84 GLU A N 1
ATOM 636 C CA . GLU A 1 84 ? 23.398 -10.541 -7.315 1.00 91.19 84 GLU A CA 1
ATOM 637 C C . GLU A 1 84 ? 22.552 -11.646 -7.935 1.00 91.19 84 GLU A C 1
ATOM 639 O O . GLU A 1 84 ? 23.005 -12.353 -8.840 1.00 91.19 84 GLU A O 1
ATOM 644 N N . ALA A 1 85 ? 21.319 -11.799 -7.450 1.00 89.19 85 ALA A N 1
ATOM 645 C CA . ALA A 1 85 ? 20.395 -12.803 -7.946 1.00 89.19 85 ALA A CA 1
ATOM 646 C C . ALA A 1 85 ? 20.042 -12.541 -9.412 1.00 89.19 85 ALA A C 1
ATOM 648 O O . ALA A 1 85 ? 20.089 -13.467 -10.226 1.00 89.19 85 ALA A O 1
ATOM 649 N N . ARG A 1 86 ? 19.738 -11.285 -9.773 1.00 95.06 86 ARG A N 1
ATOM 650 C CA . ARG A 1 86 ? 19.401 -10.936 -11.163 1.00 95.06 86 ARG A CA 1
ATOM 651 C C . ARG A 1 86 ? 20.611 -11.049 -12.079 1.00 95.06 86 ARG A C 1
ATOM 653 O O . ARG A 1 86 ? 20.492 -11.607 -13.163 1.00 95.06 86 ARG A O 1
ATOM 660 N N . TYR A 1 87 ? 21.776 -10.595 -11.640 1.00 97.31 87 TYR A N 1
ATOM 661 C CA . TYR A 1 87 ? 23.018 -10.709 -12.393 1.00 97.31 87 TYR A CA 1
ATOM 662 C C . TYR A 1 87 ? 23.368 -12.177 -12.677 1.00 97.31 87 TYR A C 1
ATOM 664 O O . TYR A 1 87 ? 23.578 -12.541 -13.831 1.00 97.31 87 TYR A O 1
ATOM 672 N N . ARG A 1 88 ? 23.335 -13.053 -11.661 1.00 96.44 88 ARG A N 1
ATOM 673 C CA . ARG A 1 88 ? 23.570 -14.495 -11.846 1.00 96.44 88 ARG A CA 1
ATOM 674 C C . ARG A 1 88 ? 22.556 -15.107 -12.808 1.00 96.44 88 ARG A C 1
ATOM 676 O O . ARG A 1 88 ? 22.942 -15.835 -13.719 1.00 96.44 88 ARG A O 1
ATOM 683 N N . ARG A 1 89 ? 21.273 -14.768 -12.643 1.00 96.25 89 ARG A N 1
ATOM 684 C CA . ARG A 1 89 ? 20.208 -15.251 -13.525 1.00 96.25 89 ARG A CA 1
ATOM 685 C C . ARG A 1 89 ? 20.418 -14.810 -14.972 1.00 96.25 89 ARG A C 1
ATOM 687 O O . ARG A 1 89 ? 20.182 -15.595 -15.882 1.00 96.25 89 ARG A O 1
ATOM 694 N N . ALA A 1 90 ? 20.877 -13.584 -15.200 1.00 97.75 90 ALA A N 1
ATOM 695 C CA . ALA A 1 90 ? 21.178 -13.107 -16.542 1.00 97.75 90 ALA A CA 1
ATOM 696 C C . ALA A 1 90 ? 22.285 -13.937 -17.213 1.00 97.75 90 ALA A C 1
ATOM 698 O O . ALA A 1 90 ? 22.146 -14.294 -18.381 1.00 97.75 90 ALA A O 1
ATOM 699 N N . LEU A 1 91 ? 23.338 -14.304 -16.473 1.00 97.94 91 LEU A N 1
ATOM 700 C CA . LEU A 1 91 ? 24.395 -15.184 -16.987 1.00 97.94 91 LEU A CA 1
ATOM 701 C C . LEU A 1 91 ? 23.865 -16.588 -17.321 1.00 97.94 91 LEU A C 1
ATOM 703 O O . LEU A 1 91 ? 24.211 -17.144 -18.360 1.00 97.94 91 LEU A O 1
ATOM 707 N N . GLU A 1 92 ? 22.980 -17.151 -16.492 1.00 97.31 92 GLU A N 1
ATOM 708 C CA . GLU A 1 92 ? 22.312 -18.435 -16.780 1.00 97.31 92 GLU A CA 1
ATOM 709 C C . GLU A 1 92 ? 21.447 -18.387 -18.048 1.00 97.31 92 GLU A C 1
ATOM 711 O O . GLU A 1 92 ? 21.286 -19.400 -18.727 1.00 97.31 92 GLU A O 1
ATOM 716 N N . LEU A 1 93 ? 20.898 -17.214 -18.372 1.00 96.62 93 LEU A N 1
ATOM 717 C CA . LEU A 1 93 ? 20.140 -16.956 -19.598 1.00 96.62 93 LEU A CA 1
ATOM 718 C C . LEU A 1 93 ? 21.037 -16.689 -20.820 1.00 96.62 93 LEU A C 1
ATOM 720 O O . LEU A 1 93 ? 20.525 -16.385 -21.896 1.00 96.62 93 LEU A O 1
ATOM 724 N N . GLY A 1 94 ? 22.360 -16.809 -20.676 1.00 96.25 94 GLY A N 1
ATOM 725 C CA . GLY A 1 94 ? 23.322 -16.659 -21.766 1.00 96.25 94 GLY A CA 1
ATOM 726 C C . GLY A 1 94 ? 23.802 -15.228 -22.008 1.00 96.25 94 GLY A C 1
ATOM 727 O O . GLY A 1 94 ? 24.418 -14.980 -23.043 1.00 96.25 94 GLY A O 1
ATOM 728 N N . ALA A 1 95 ? 23.541 -14.290 -21.092 1.00 97.62 95 ALA A N 1
ATOM 729 C CA . ALA A 1 95 ? 24.136 -12.959 -21.171 1.00 97.62 95 ALA A CA 1
ATOM 730 C C . ALA A 1 95 ? 25.639 -12.996 -20.858 1.00 97.62 95 ALA A C 1
ATOM 732 O O . ALA A 1 95 ? 26.112 -13.786 -20.039 1.00 97.62 95 ALA A O 1
ATOM 733 N N . GLU A 1 96 ? 26.389 -12.095 -21.480 1.00 98.06 96 GLU A N 1
ATOM 734 C CA . GLU A 1 96 ? 27.808 -11.895 -21.206 1.00 98.06 96 GLU A CA 1
ATOM 735 C C . GLU A 1 96 ? 27.988 -10.962 -20.000 1.00 98.06 96 GLU A C 1
ATOM 737 O O . GLU A 1 96 ? 27.315 -9.935 -19.882 1.00 98.06 96 GLU A O 1
ATOM 742 N N . SER A 1 97 ? 28.924 -11.290 -19.107 1.00 98.06 97 SER A N 1
ATOM 743 C CA . SER A 1 97 ? 29.340 -10.373 -18.044 1.00 98.06 97 SER A CA 1
ATOM 744 C C . SER A 1 97 ? 30.077 -9.172 -18.637 1.00 98.06 97 SER A C 1
ATOM 746 O O . SER A 1 97 ? 31.135 -9.329 -19.240 1.00 98.06 97 SER A O 1
ATOM 748 N N . VAL A 1 98 ? 29.548 -7.969 -18.416 1.00 97.88 98 VAL A N 1
ATOM 749 C CA . VAL A 1 98 ? 30.249 -6.712 -18.731 1.00 97.88 98 VAL A CA 1
ATOM 750 C C . VAL A 1 98 ? 30.957 -6.182 -17.490 1.00 97.88 98 VAL A C 1
ATOM 752 O O . VAL A 1 98 ? 32.081 -5.691 -17.566 1.00 97.88 98 VAL A O 1
ATOM 755 N N . GLN A 1 99 ? 30.294 -6.277 -16.337 1.00 96.00 99 GLN A N 1
ATOM 756 C CA . GLN A 1 99 ? 30.823 -5.835 -15.058 1.00 96.00 99 GLN A CA 1
ATOM 757 C C . GLN A 1 99 ? 30.165 -6.623 -13.928 1.00 96.00 99 GLN A C 1
ATOM 759 O O . GLN A 1 99 ? 28.942 -6.595 -13.780 1.00 96.00 99 GLN A O 1
ATOM 764 N N . GLU A 1 100 ? 30.968 -7.285 -13.100 1.00 96.06 100 GLU A N 1
ATOM 765 C CA . GLU A 1 100 ? 30.449 -7.947 -11.905 1.00 96.06 100 GLU A CA 1
ATOM 766 C C . GLU A 1 100 ? 29.831 -6.931 -10.928 1.00 96.06 100 GLU A C 1
ATOM 768 O O . GLU A 1 100 ? 30.316 -5.789 -10.842 1.00 96.06 100 GLU A O 1
ATOM 773 N N . PRO A 1 101 ? 28.767 -7.323 -10.197 1.00 92.94 101 PRO A N 1
ATOM 774 C CA . PRO A 1 101 ? 28.162 -6.494 -9.171 1.00 92.94 101 PRO A CA 1
ATOM 775 C C . PRO A 1 101 ? 29.212 -6.008 -8.186 1.00 92.94 101 PRO A C 1
ATOM 777 O O . PRO A 1 101 ? 29.888 -6.797 -7.526 1.00 92.94 101 PRO A O 1
ATOM 780 N N . HIS A 1 102 ? 29.349 -4.695 -8.083 1.00 87.06 102 HIS A N 1
ATOM 781 C CA . HIS A 1 102 ? 30.246 -4.093 -7.118 1.00 87.06 102 HIS A CA 1
ATOM 782 C C . HIS A 1 102 ? 29.663 -2.812 -6.548 1.00 87.06 102 HIS A C 1
ATOM 784 O O . HIS A 1 102 ? 28.733 -2.199 -7.087 1.00 87.06 102 HIS A O 1
ATOM 790 N N . ARG A 1 103 ? 30.265 -2.400 -5.436 1.00 74.69 103 ARG A N 1
ATOM 791 C CA . ARG A 1 103 ? 30.000 -1.127 -4.787 1.00 74.69 103 ARG A CA 1
ATOM 792 C C . ARG A 1 103 ? 31.059 -0.119 -5.218 1.00 74.69 103 ARG A C 1
ATOM 794 O O . ARG A 1 103 ? 32.243 -0.310 -4.949 1.00 74.69 103 ARG A O 1
ATOM 801 N N . GLY A 1 104 ? 30.632 0.911 -5.941 1.00 67.88 104 GLY A N 1
ATOM 802 C CA . GLY A 1 104 ? 31.489 2.040 -6.303 1.00 67.88 104 GLY A CA 1
ATOM 803 C C . GLY A 1 104 ? 31.489 3.127 -5.223 1.00 67.88 104 GLY A C 1
ATOM 804 O O . GLY A 1 104 ? 31.133 2.885 -4.074 1.00 67.88 104 GLY A O 1
ATOM 805 N N . ASN A 1 105 ? 31.820 4.358 -5.619 1.00 64.81 105 ASN A N 1
ATOM 806 C CA . ASN A 1 105 ? 31.745 5.554 -4.762 1.00 64.81 105 ASN A CA 1
ATOM 807 C C . ASN A 1 105 ? 30.338 6.203 -4.715 1.00 64.81 105 ASN A C 1
ATOM 809 O O . ASN A 1 105 ? 30.192 7.327 -4.243 1.00 64.81 105 ASN A O 1
ATOM 813 N N . ASP A 1 106 ? 29.317 5.531 -5.245 1.00 65.00 106 ASP A N 1
ATOM 814 C CA . ASP A 1 106 ? 27.915 5.969 -5.319 1.00 65.00 106 ASP A CA 1
ATOM 815 C C . ASP A 1 106 ? 27.075 5.010 -4.449 1.00 65.00 106 ASP A C 1
ATOM 817 O O . ASP A 1 106 ? 27.411 3.822 -4.400 1.00 65.00 106 ASP A O 1
ATOM 821 N N . PRO A 1 107 ? 26.015 5.481 -3.758 1.00 64.75 107 PRO A N 1
ATOM 822 C CA . PRO A 1 107 ? 25.093 4.629 -3.002 1.00 64.75 107 PRO A CA 1
ATOM 823 C C . PRO A 1 107 ? 24.463 3.479 -3.806 1.00 64.75 107 PRO A C 1
ATOM 825 O O . PRO A 1 107 ? 23.905 2.574 -3.211 1.00 64.75 107 PRO A O 1
ATOM 828 N N . ASN A 1 108 ? 24.530 3.453 -5.135 1.00 79.12 108 ASN A N 1
ATOM 829 C CA . ASN A 1 108 ? 24.039 2.320 -5.919 1.00 79.12 108 ASN A CA 1
ATOM 830 C C . ASN A 1 108 ? 25.044 1.160 -5.999 1.00 79.12 108 ASN A C 1
ATOM 832 O O . ASN A 1 108 ? 26.138 1.308 -6.563 1.00 79.12 108 ASN A O 1
ATOM 836 N N . ARG A 1 109 ? 24.604 -0.031 -5.581 1.00 86.38 109 ARG A N 1
ATOM 837 C CA . ARG A 1 109 ? 25.213 -1.302 -5.983 1.00 86.38 109 ARG A CA 1
ATOM 838 C C . ARG A 1 109 ? 24.785 -1.629 -7.397 1.00 86.38 109 ARG A C 1
ATOM 840 O O . ARG A 1 109 ? 23.599 -1.549 -7.712 1.00 86.38 109 ARG A O 1
ATOM 847 N N . ARG A 1 110 ? 25.745 -1.959 -8.262 1.00 92.44 110 ARG A N 1
ATOM 848 C CA . ARG A 1 110 ? 25.463 -2.184 -9.683 1.00 92.44 110 ARG A CA 1
ATOM 849 C C . ARG A 1 110 ? 26.349 -3.252 -10.300 1.00 92.44 110 ARG A C 1
ATOM 851 O O . ARG A 1 110 ? 27.546 -3.307 -10.021 1.00 92.44 110 ARG A O 1
ATOM 858 N N . GLY A 1 111 ? 25.763 -4.031 -11.196 1.00 95.00 111 GLY A N 1
ATOM 859 C CA . GLY A 1 111 ? 26.456 -4.881 -12.160 1.00 95.00 111 GLY A CA 1
ATOM 860 C C . GLY A 1 111 ? 25.974 -4.570 -13.575 1.00 95.00 111 GLY A C 1
ATOM 861 O O . GLY A 1 111 ? 25.001 -3.838 -13.764 1.00 95.00 111 GLY A O 1
ATOM 862 N N . ALA A 1 112 ? 26.645 -5.122 -14.579 1.00 97.44 112 ALA A N 1
ATOM 863 C CA . ALA A 1 112 ? 26.226 -4.994 -15.967 1.00 97.44 112 ALA A CA 1
ATOM 864 C C . ALA A 1 112 ? 26.396 -6.304 -16.729 1.00 97.44 112 ALA A C 1
ATOM 866 O O . ALA A 1 112 ? 27.415 -6.989 -16.608 1.00 97.44 112 ALA A O 1
ATOM 867 N N . VAL A 1 113 ? 25.403 -6.611 -17.556 1.00 98.31 113 VAL A N 1
ATOM 868 C CA . VAL A 1 113 ? 25.404 -7.761 -18.465 1.00 98.31 113 VAL A CA 1
ATOM 869 C C . VAL A 1 113 ? 25.030 -7.312 -19.869 1.00 98.31 113 VAL A C 1
ATOM 871 O O . VAL A 1 113 ? 24.290 -6.345 -20.033 1.00 98.31 113 VAL A O 1
ATOM 874 N N . ARG A 1 114 ? 25.526 -8.009 -20.886 1.00 98.19 114 ARG A N 1
ATOM 875 C CA . ARG A 1 114 ? 25.182 -7.784 -22.290 1.00 98.19 114 ARG A CA 1
ATOM 876 C C . ARG A 1 114 ? 24.331 -8.941 -22.789 1.00 98.19 114 ARG A C 1
ATOM 878 O O . ARG A 1 114 ? 24.741 -10.093 -22.680 1.00 98.19 114 ARG A O 1
ATOM 885 N N . ASP A 1 115 ? 23.148 -8.641 -23.312 1.00 96.94 115 ASP A N 1
ATOM 886 C CA . ASP A 1 115 ? 22.279 -9.663 -23.899 1.00 96.94 115 ASP A CA 1
ATOM 887 C C . ASP A 1 115 ? 22.741 -10.083 -25.307 1.00 96.94 115 ASP A C 1
ATOM 889 O O . ASP A 1 115 ? 23.614 -9.458 -25.915 1.00 96.94 115 ASP A O 1
ATOM 893 N N . ALA A 1 116 ? 22.127 -11.137 -25.852 1.00 94.69 116 ALA A N 1
ATOM 894 C CA . ALA A 1 116 ? 22.426 -11.628 -27.202 1.00 94.69 116 ALA A CA 1
ATOM 895 C C . ALA A 1 116 ? 22.141 -10.590 -28.308 1.00 94.69 116 ALA A C 1
ATOM 897 O O . ALA A 1 116 ? 22.747 -10.643 -29.378 1.00 94.69 116 ALA A O 1
ATOM 898 N N . GLY A 1 117 ? 21.249 -9.632 -28.037 1.00 94.00 117 GLY A N 1
ATOM 899 C CA . GLY A 1 117 ? 20.922 -8.525 -28.930 1.00 94.00 117 GLY A CA 1
ATOM 900 C C . GLY A 1 117 ? 21.959 -7.405 -28.953 1.00 94.00 117 GLY A C 1
ATOM 901 O O . GLY A 1 117 ? 21.891 -6.536 -29.828 1.00 94.00 117 GLY A O 1
ATOM 902 N N . GLY A 1 118 ? 22.928 -7.439 -28.033 1.00 95.19 118 GLY A N 1
ATOM 903 C CA . GLY A 1 118 ? 24.001 -6.462 -27.885 1.00 95.19 118 GLY A CA 1
ATOM 904 C C . GLY A 1 118 ? 23.681 -5.310 -26.931 1.00 95.19 118 GLY A C 1
ATOM 905 O O . GLY A 1 118 ? 24.493 -4.390 -26.825 1.00 95.19 118 GLY A O 1
ATOM 906 N N . THR A 1 119 ? 22.543 -5.340 -26.232 1.00 96.69 119 THR A N 1
ATOM 907 C CA . THR A 1 119 ? 22.173 -4.314 -25.245 1.00 96.69 119 THR A CA 1
ATOM 908 C C . THR A 1 119 ? 22.885 -4.579 -23.925 1.00 96.69 119 THR A C 1
ATOM 910 O O . THR A 1 119 ? 22.855 -5.697 -23.410 1.00 96.69 119 THR A O 1
ATOM 913 N N . VAL A 1 120 ? 23.499 -3.543 -23.353 1.00 97.94 120 VAL A N 1
ATOM 914 C CA . VAL A 1 120 ? 24.113 -3.584 -22.024 1.00 97.94 120 VAL A CA 1
ATOM 915 C C . VAL A 1 120 ? 23.089 -3.140 -20.981 1.00 97.94 120 VAL A C 1
ATOM 917 O O . VAL A 1 120 ? 22.679 -1.979 -20.932 1.00 97.94 120 VAL A O 1
ATOM 920 N N . TRP A 1 121 ? 22.702 -4.069 -20.119 1.00 97.19 121 TRP A N 1
ATOM 921 C CA . TRP A 1 121 ? 21.766 -3.863 -19.024 1.00 97.19 121 TRP A CA 1
ATOM 922 C C . TRP A 1 121 ? 22.538 -3.584 -17.739 1.00 97.19 121 TRP A C 1
ATOM 924 O O . TRP A 1 121 ? 23.186 -4.473 -17.185 1.00 97.19 121 TRP A O 1
ATOM 934 N N . TRP A 1 122 ? 22.467 -2.343 -17.265 1.00 96.44 122 TRP A N 1
ATOM 935 C CA . TRP A 1 122 ? 22.961 -1.949 -15.950 1.00 96.44 122 TRP A CA 1
ATOM 936 C C . TRP A 1 122 ? 21.911 -2.315 -14.907 1.00 96.44 122 TRP A C 1
ATOM 938 O O . TRP A 1 122 ? 20.843 -1.705 -14.851 1.00 96.44 122 TRP A O 1
ATOM 948 N N . ILE A 1 123 ? 22.217 -3.334 -14.113 1.00 94.81 123 ILE A N 1
ATOM 949 C CA . ILE A 1 123 ? 21.346 -3.875 -13.076 1.00 94.81 123 ILE A CA 1
ATOM 950 C C . ILE A 1 123 ? 21.782 -3.255 -11.759 1.00 94.81 123 ILE A C 1
ATOM 952 O O . ILE A 1 123 ? 22.891 -3.519 -11.290 1.00 94.81 123 ILE A O 1
ATOM 956 N N . SER A 1 124 ? 20.910 -2.446 -11.170 1.00 93.19 124 SER A N 1
ATOM 957 C CA . SER A 1 124 ? 21.245 -1.680 -9.977 1.00 93.19 124 SER A CA 1
ATOM 958 C C . SER A 1 124 ? 20.229 -1.868 -8.864 1.00 93.19 124 SER A C 1
ATOM 960 O O . SER A 1 124 ? 19.035 -2.042 -9.094 1.00 93.19 124 SER A O 1
ATOM 962 N N . THR A 1 125 ? 20.707 -1.743 -7.639 1.00 87.50 125 THR A N 1
ATOM 963 C CA . THR A 1 125 ? 19.889 -1.522 -6.451 1.00 87.50 125 THR A CA 1
ATOM 964 C C . THR A 1 125 ? 20.493 -0.325 -5.740 1.00 87.50 125 THR A C 1
ATOM 966 O O . THR A 1 125 ? 21.715 -0.191 -5.655 1.00 87.50 125 THR A O 1
ATOM 969 N N . HIS A 1 126 ? 19.653 0.580 -5.254 1.00 77.12 126 HIS A N 1
ATOM 970 C CA . HIS A 1 126 ? 20.140 1.639 -4.385 1.00 77.12 126 HIS A CA 1
ATOM 971 C C . HIS A 1 126 ? 20.503 1.000 -3.042 1.00 77.12 126 HIS A C 1
ATOM 973 O O . HIS A 1 126 ? 19.609 0.586 -2.314 1.00 77.12 126 HIS A O 1
ATOM 979 N N . GLU A 1 127 ? 21.786 0.860 -2.700 1.00 57.94 127 GLU A N 1
ATOM 980 C CA . GLU A 1 127 ? 22.165 0.458 -1.342 1.00 57.94 127 GLU A CA 1
ATOM 981 C C . GLU A 1 127 ? 21.812 1.623 -0.414 1.00 57.94 127 GLU A C 1
ATOM 983 O O . GLU A 1 127 ? 22.411 2.698 -0.444 1.00 57.94 127 GLU A O 1
ATOM 988 N N . GLY A 1 128 ? 20.744 1.412 0.351 1.00 51.94 128 GLY A N 1
ATOM 989 C CA . GLY A 1 128 ? 19.996 2.461 1.036 1.00 51.94 128 GLY A CA 1
ATOM 990 C C . GLY A 1 128 ? 18.496 2.450 0.715 1.00 51.94 128 GLY A C 1
ATOM 991 O O . GLY A 1 128 ? 17.730 3.081 1.439 1.00 51.94 128 GLY A O 1
ATOM 992 N N . SER A 1 129 ? 18.041 1.684 -0.285 1.00 46.16 129 SER A N 1
ATOM 993 C CA . SER A 1 129 ? 16.640 1.238 -0.374 1.00 46.16 129 SER A CA 1
ATOM 994 C C . SER A 1 129 ? 16.300 0.161 0.663 1.00 46.16 129 SER A C 1
ATOM 996 O O . SER A 1 129 ? 15.127 -0.096 0.884 1.00 46.16 129 SER A O 1
ATOM 998 N N . GLU A 1 130 ? 17.314 -0.399 1.334 1.00 49.31 130 GLU A N 1
ATOM 999 C CA . GLU A 1 130 ? 17.221 -1.080 2.637 1.00 49.31 130 GLU A CA 1
ATOM 1000 C C . GLU A 1 130 ? 17.654 -0.171 3.805 1.00 49.31 130 GLU A C 1
ATOM 1002 O O . GLU A 1 130 ? 18.007 -0.642 4.884 1.00 49.31 130 GLU A O 1
ATOM 1007 N N . THR A 1 131 ? 17.618 1.156 3.646 1.00 47.00 131 THR A N 1
ATOM 1008 C CA . THR A 1 131 ? 17.420 1.978 4.841 1.00 47.00 131 THR A CA 1
ATOM 1009 C C . THR A 1 131 ? 15.937 1.835 5.125 1.00 47.00 131 THR A C 1
ATOM 1011 O O . THR A 1 131 ? 15.121 2.467 4.452 1.00 47.00 131 THR A O 1
ATOM 1014 N N . THR A 1 132 ? 15.566 0.988 6.087 1.00 57.06 132 THR A N 1
ATOM 1015 C CA . THR A 1 132 ? 14.324 1.210 6.825 1.00 57.06 132 THR A CA 1
ATOM 1016 C C . THR A 1 132 ? 14.402 2.659 7.269 1.00 57.06 132 THR A C 1
ATOM 1018 O O . THR A 1 132 ? 15.181 2.992 8.163 1.00 57.06 132 THR A O 1
ATOM 1021 N N . PHE A 1 133 ? 13.729 3.547 6.534 1.00 68.81 133 PHE A N 1
ATOM 1022 C CA . PHE A 1 133 ? 13.598 4.937 6.926 1.00 68.81 133 PHE A CA 1
ATOM 1023 C C . PHE A 1 133 ? 13.154 4.884 8.380 1.00 68.81 133 PHE A C 1
ATOM 1025 O O . PHE A 1 133 ? 12.170 4.197 8.670 1.00 68.81 133 PHE A O 1
ATOM 1032 N N . ASP A 1 134 ? 13.927 5.490 9.278 1.00 83.81 134 ASP A N 1
ATOM 1033 C CA . ASP A 1 134 ? 13.624 5.438 10.700 1.00 83.81 134 ASP A CA 1
ATOM 1034 C C . ASP A 1 134 ? 12.364 6.267 10.940 1.00 83.81 134 ASP A C 1
ATOM 1036 O O . ASP A 1 134 ? 12.406 7.479 11.144 1.00 83.81 134 ASP A O 1
ATOM 1040 N N . LEU A 1 135 ? 11.213 5.606 10.826 1.00 89.38 135 LEU A N 1
ATOM 1041 C CA . LEU A 1 135 ? 9.918 6.241 10.992 1.00 89.38 135 LEU A CA 1
ATOM 1042 C C . LEU A 1 135 ? 9.748 6.738 12.427 1.00 89.38 135 LEU A C 1
ATOM 1044 O O . LEU A 1 135 ? 9.043 7.726 12.621 1.00 89.38 135 LEU A O 1
ATOM 1048 N N . ALA A 1 136 ? 10.408 6.109 13.409 1.00 90.38 136 ALA A N 1
ATOM 1049 C CA . ALA A 1 136 ? 10.330 6.527 14.803 1.00 90.38 136 ALA A CA 1
ATOM 1050 C C . ALA A 1 136 ? 10.916 7.934 14.991 1.00 90.38 136 ALA A C 1
ATOM 1052 O O . ALA A 1 136 ? 10.319 8.748 15.693 1.00 90.38 136 ALA A O 1
ATOM 1053 N N . ALA A 1 137 ? 11.996 8.273 14.275 1.00 90.88 137 ALA A N 1
ATOM 1054 C CA . ALA A 1 137 ? 12.563 9.626 14.258 1.00 90.88 137 ALA A CA 1
ATOM 1055 C C . ALA A 1 137 ? 11.609 10.697 13.684 1.00 90.88 137 ALA A C 1
ATOM 1057 O O . ALA A 1 137 ? 11.813 11.895 13.891 1.00 90.88 137 ALA A O 1
ATOM 1058 N N . ASN A 1 138 ? 10.550 10.276 12.987 1.00 92.06 138 ASN A N 1
ATOM 1059 C CA . ASN A 1 138 ? 9.536 11.139 12.384 1.00 92.06 138 ASN A CA 1
ATOM 1060 C C . ASN A 1 138 ? 8.181 11.073 13.108 1.00 92.06 138 ASN A C 1
ATOM 1062 O O . ASN A 1 138 ? 7.193 11.621 12.614 1.00 92.06 138 ASN A O 1
ATOM 1066 N N . VAL A 1 139 ? 8.122 10.465 14.293 1.00 94.25 139 VAL A N 1
ATOM 1067 C CA . VAL A 1 139 ? 6.972 10.568 15.194 1.00 94.25 139 VAL A CA 1
ATOM 1068 C C . VAL A 1 139 ? 7.288 11.594 16.273 1.00 94.25 139 VAL A C 1
ATOM 1070 O O . VAL A 1 139 ? 8.303 11.516 16.960 1.00 94.25 139 VAL A O 1
ATOM 1073 N N . ARG A 1 140 ? 6.401 12.576 16.443 1.00 94.00 140 ARG A N 1
ATOM 1074 C CA . ARG A 1 140 ? 6.513 13.568 17.517 1.00 94.00 140 ARG A CA 1
ATOM 1075 C C . ARG A 1 140 ? 5.653 13.134 18.699 1.00 94.00 140 ARG A C 1
ATOM 1077 O O . ARG A 1 140 ? 4.472 12.860 18.524 1.00 94.00 140 ARG A O 1
ATOM 1084 N N . THR A 1 141 ? 6.199 13.163 19.910 1.00 94.25 141 THR A N 1
ATOM 1085 C CA . THR A 1 141 ? 5.391 13.022 21.131 1.00 94.25 141 THR A CA 1
ATOM 1086 C C . THR A 1 141 ? 4.902 14.396 21.594 1.00 94.25 141 THR A C 1
ATOM 1088 O O . THR A 1 141 ? 5.696 15.324 21.750 1.00 94.25 141 THR A O 1
ATOM 1091 N N . VAL A 1 142 ? 3.592 14.536 21.805 1.00 94.00 142 VAL A N 1
ATOM 1092 C CA . VAL A 1 142 ? 2.948 15.740 22.350 1.00 94.00 142 VAL A CA 1
ATOM 1093 C C . VAL A 1 142 ? 2.327 15.392 23.699 1.00 94.00 142 VAL A C 1
ATOM 1095 O O . VAL A 1 142 ? 1.371 14.622 23.762 1.00 94.00 142 VAL A O 1
ATOM 1098 N N . MET A 1 143 ? 2.872 15.955 24.777 1.00 93.88 143 MET A N 1
ATOM 1099 C CA . MET A 1 143 ? 2.360 15.730 26.131 1.00 93.88 143 MET A CA 1
ATOM 1100 C C . MET A 1 143 ? 1.026 16.448 26.359 1.00 93.88 143 MET A C 1
ATOM 1102 O O . MET A 1 143 ? 0.765 17.499 25.772 1.00 93.88 143 MET A O 1
ATOM 1106 N N . ASP A 1 144 ? 0.207 15.881 27.242 1.00 91.56 144 ASP A N 1
ATOM 1107 C CA . ASP A 1 144 ? -1.068 16.427 27.718 1.00 91.56 144 ASP A CA 1
ATOM 1108 C C . ASP A 1 144 ? -2.115 16.678 26.620 1.00 91.56 144 ASP A C 1
ATOM 1110 O O . ASP A 1 144 ? -3.008 17.520 26.762 1.00 91.56 144 ASP A O 1
ATOM 1114 N N . PHE A 1 145 ? -2.049 15.910 25.529 1.00 91.19 145 PHE A N 1
ATOM 1115 C CA . PHE A 1 145 ? -3.025 15.952 24.445 1.00 91.19 145 PHE A CA 1
ATOM 1116 C C . PHE A 1 145 ? -3.682 14.577 24.235 1.00 91.19 145 PHE A C 1
ATOM 1118 O O . PHE A 1 145 ? -2.994 13.565 24.218 1.00 91.19 145 PHE A O 1
ATOM 1125 N N . PRO A 1 146 ? -5.012 14.492 24.043 1.00 88.06 146 PRO A N 1
ATOM 1126 C CA . PRO A 1 146 ? -5.986 15.587 24.061 1.00 88.06 146 PRO A CA 1
ATOM 1127 C C . PRO A 1 146 ? -6.342 16.080 25.474 1.00 88.06 146 PRO A C 1
ATOM 1129 O O . PRO A 1 146 ? -7.168 16.983 25.610 1.00 88.06 146 PRO A O 1
ATOM 1132 N N . ARG A 1 147 ? -5.789 15.459 26.524 1.00 88.88 147 ARG A N 1
ATOM 1133 C CA . ARG A 1 147 ? -6.030 15.781 27.937 1.00 88.88 147 ARG A CA 1
ATOM 1134 C C . ARG A 1 147 ? -4.752 15.542 28.757 1.00 88.88 147 ARG A C 1
ATOM 1136 O O . ARG A 1 147 ? -3.902 14.778 28.296 1.00 88.88 147 ARG A O 1
ATOM 1143 N N . PRO A 1 148 ? -4.645 16.124 29.967 1.00 93.00 148 PRO A N 1
ATOM 1144 C CA . PRO A 1 148 ? -3.497 15.916 30.846 1.00 93.00 148 PRO A CA 1
ATOM 1145 C C . PRO A 1 148 ? -3.194 14.438 31.113 1.00 93.00 148 PRO A C 1
ATOM 1147 O O . PRO A 1 148 ? -4.119 13.649 31.311 1.00 93.00 148 PRO A O 1
ATOM 1150 N N . GLY A 1 149 ? -1.908 14.089 31.139 1.00 88.06 149 GLY A N 1
ATOM 1151 C CA . GLY A 1 149 ? -1.409 12.735 31.396 1.00 88.06 149 GLY A CA 1
ATOM 1152 C C . GLY A 1 149 ? -1.294 11.833 30.164 1.00 88.06 149 GLY A C 1
ATOM 1153 O O . GLY A 1 149 ? -0.935 10.673 30.312 1.00 88.06 149 GLY A O 1
ATOM 1154 N N . ILE A 1 150 ? -1.585 12.328 28.956 1.00 87.62 150 ILE A N 1
ATOM 1155 C CA . ILE A 1 150 ? -1.478 11.540 27.717 1.00 87.62 150 ILE A CA 1
ATOM 1156 C C . ILE A 1 150 ? -0.260 11.988 26.904 1.00 87.62 150 ILE A C 1
ATOM 1158 O O . ILE A 1 150 ? -0.146 13.159 26.543 1.00 87.62 150 ILE A O 1
ATOM 1162 N N . ALA A 1 151 ? 0.613 11.042 26.557 1.00 90.94 151 ALA A N 1
ATOM 1163 C CA . ALA A 1 151 ? 1.691 11.226 25.588 1.00 90.94 151 ALA A CA 1
ATOM 1164 C C . ALA A 1 151 ? 1.196 10.889 24.169 1.00 90.94 151 ALA A C 1
ATOM 1166 O O . ALA A 1 151 ? 1.228 9.741 23.720 1.00 90.94 151 ALA A O 1
ATOM 1167 N N . PHE A 1 152 ? 0.693 11.889 23.446 1.00 93.06 152 PHE A N 1
ATOM 1168 C CA . PHE A 1 152 ? 0.123 11.693 22.115 1.00 93.06 152 PHE A CA 1
ATOM 1169 C C . PHE A 1 152 ? 1.206 11.460 21.060 1.00 93.06 152 PHE A C 1
ATOM 1171 O O . PHE A 1 152 ? 2.096 12.293 20.890 1.00 93.06 152 PHE A O 1
ATOM 1178 N N . LYS A 1 153 ? 1.091 10.367 20.298 1.00 94.44 153 LYS A N 1
ATOM 1179 C CA . LYS A 1 153 ? 1.959 10.082 19.147 1.00 94.44 153 LYS A CA 1
ATOM 1180 C C . LYS A 1 153 ? 1.418 10.772 17.899 1.00 94.44 153 LYS A C 1
ATOM 1182 O O . LYS A 1 153 ? 0.428 10.351 17.301 1.00 94.44 153 LYS A O 1
ATOM 1187 N N . ASP A 1 154 ? 2.061 11.869 17.533 1.00 95.50 154 ASP A N 1
ATOM 1188 C CA . ASP A 1 154 ? 1.727 12.673 16.371 1.00 95.50 154 ASP A CA 1
ATOM 1189 C C . ASP A 1 154 ? 2.491 12.187 15.131 1.00 95.50 154 ASP A C 1
ATOM 1191 O O . ASP A 1 154 ? 3.712 12.323 15.032 1.00 95.50 154 ASP A O 1
ATOM 1195 N N . ILE A 1 155 ? 1.734 11.642 14.176 1.00 95.69 155 ILE A N 1
ATOM 1196 C CA . ILE A 1 155 ? 2.218 11.105 12.895 1.00 95.69 155 ILE A CA 1
ATOM 1197 C C . ILE A 1 155 ? 2.390 12.171 11.808 1.00 95.69 155 ILE A C 1
ATOM 1199 O O . ILE A 1 155 ? 2.861 11.868 10.712 1.00 95.69 155 ILE A O 1
ATOM 1203 N N . THR A 1 156 ? 2.006 13.427 12.061 1.00 96.75 156 THR A N 1
ATOM 1204 C CA . THR A 1 156 ? 2.082 14.481 11.039 1.00 96.75 156 THR A CA 1
ATOM 1205 C C . THR A 1 156 ? 3.496 14.759 10.512 1.00 96.75 156 THR A C 1
ATOM 1207 O O . THR A 1 156 ? 3.588 15.094 9.328 1.00 96.75 156 THR A O 1
ATOM 1210 N N . PRO A 1 157 ? 4.606 14.565 11.263 1.00 96.94 157 PRO A N 1
ATOM 1211 C CA . PRO A 1 157 ? 5.934 14.722 10.681 1.00 96.94 157 PRO A CA 1
ATOM 1212 C C . PRO A 1 157 ? 6.263 13.643 9.635 1.00 96.94 157 PRO A C 1
ATOM 1214 O O . PRO A 1 157 ? 6.894 13.983 8.632 1.00 96.94 157 PRO A O 1
ATOM 1217 N N . ILE A 1 158 ? 5.762 12.402 9.781 1.00 95.94 158 ILE A N 1
ATOM 1218 C CA . ILE A 1 158 ? 5.818 11.375 8.718 1.00 95.94 158 ILE A CA 1
ATOM 1219 C C . ILE A 1 158 ? 5.126 11.899 7.458 1.00 95.94 158 ILE A C 1
ATOM 1221 O O . ILE A 1 158 ? 5.693 11.832 6.375 1.00 95.94 158 ILE A O 1
ATOM 1225 N N . LEU A 1 159 ? 3.921 12.458 7.596 1.00 96.62 159 LEU A N 1
ATOM 1226 C CA . LEU A 1 159 ? 3.146 12.970 6.459 1.00 96.62 159 LEU A CA 1
ATOM 1227 C C . LEU A 1 159 ? 3.798 14.188 5.786 1.00 96.62 159 LEU A C 1
ATOM 1229 O O . LEU A 1 159 ? 3.613 14.407 4.591 1.00 96.62 159 LEU A O 1
ATOM 1233 N N . SER A 1 160 ? 4.529 15.001 6.553 1.00 94.31 160 SER A N 1
ATOM 1234 C CA . SER A 1 160 ? 5.137 16.244 6.066 1.00 94.31 160 SER A CA 1
ATOM 1235 C C . SER A 1 160 ? 6.447 16.047 5.297 1.00 94.31 160 SER A C 1
ATOM 1237 O O . SER A 1 160 ? 6.807 16.917 4.505 1.00 94.31 160 SER A O 1
ATOM 1239 N N . ASP A 1 161 ? 7.148 14.925 5.500 1.00 87.75 161 ASP A N 1
ATOM 1240 C CA . ASP A 1 161 ? 8.339 14.556 4.728 1.00 87.75 161 ASP A CA 1
ATOM 1241 C C . ASP A 1 161 ? 7.947 13.524 3.657 1.00 87.75 161 ASP A C 1
ATOM 1243 O O . ASP A 1 161 ? 7.682 12.367 3.991 1.00 87.75 161 ASP A O 1
ATOM 1247 N N . PRO A 1 162 ? 7.943 13.885 2.358 1.00 83.19 162 PRO A N 1
ATOM 1248 C CA . PRO A 1 162 ? 7.570 12.965 1.284 1.00 83.19 162 PRO A CA 1
ATOM 1249 C C . PRO A 1 162 ? 8.379 11.663 1.270 1.00 83.19 162 PRO A C 1
ATOM 1251 O O . PRO A 1 162 ? 7.870 10.629 0.838 1.00 83.19 162 PRO A O 1
ATOM 1254 N N . ARG A 1 163 ? 9.630 11.694 1.751 1.00 84.25 163 ARG A N 1
ATOM 1255 C CA . ARG A 1 163 ? 10.487 10.504 1.843 1.00 84.25 163 ARG A CA 1
ATOM 1256 C C . ARG A 1 163 ? 10.020 9.594 2.973 1.00 84.25 163 ARG A C 1
ATOM 1258 O O . ARG A 1 163 ? 9.893 8.395 2.747 1.00 84.25 163 ARG A O 1
ATOM 1265 N N . ALA A 1 164 ? 9.717 10.166 4.141 1.00 88.25 164 ALA A N 1
ATOM 1266 C CA . ALA A 1 164 ? 9.186 9.425 5.285 1.00 88.25 164 ALA A CA 1
ATOM 1267 C C . ALA A 1 164 ? 7.833 8.799 4.946 1.00 88.25 164 ALA A C 1
ATOM 1269 O O . ALA A 1 164 ? 7.608 7.620 5.207 1.00 88.25 164 ALA A O 1
ATOM 1270 N N . PHE A 1 165 ? 6.950 9.566 4.306 1.00 94.19 165 PHE A N 1
ATOM 1271 C CA . PHE A 1 165 ? 5.636 9.073 3.924 1.00 94.19 165 PHE A CA 1
ATOM 1272 C C . PHE A 1 165 ? 5.724 7.956 2.880 1.00 94.19 165 PHE A C 1
ATOM 1274 O O . PHE A 1 165 ? 5.131 6.898 3.074 1.00 94.19 165 PHE A O 1
ATOM 1281 N N . SER A 1 166 ? 6.518 8.139 1.817 1.00 88.38 166 SER A N 1
ATOM 1282 C CA . SER A 1 166 ? 6.733 7.092 0.810 1.00 88.38 166 SER A CA 1
ATOM 1283 C C . SER A 1 166 ? 7.347 5.828 1.419 1.00 88.38 166 SER A C 1
ATOM 1285 O O . SER A 1 166 ? 6.905 4.726 1.099 1.00 88.38 166 SER A O 1
ATOM 1287 N N . ALA A 1 167 ? 8.318 5.972 2.324 1.00 87.25 167 ALA A N 1
ATOM 1288 C CA . ALA A 1 167 ? 8.914 4.838 3.018 1.00 87.25 167 ALA A CA 1
ATOM 1289 C C . ALA A 1 167 ? 7.917 4.133 3.948 1.00 87.25 167 ALA A C 1
ATOM 1291 O O . ALA A 1 167 ? 7.890 2.908 3.972 1.00 87.25 167 ALA A O 1
ATOM 1292 N N . CYS A 1 168 ? 7.065 4.880 4.656 1.00 95.50 168 CYS A N 1
ATOM 1293 C CA . CYS A 1 168 ? 5.999 4.324 5.488 1.00 95.50 168 CYS A CA 1
ATOM 1294 C C . CYS A 1 168 ? 5.049 3.446 4.665 1.00 95.50 168 CYS A C 1
ATOM 1296 O O . CYS A 1 168 ? 4.800 2.305 5.037 1.00 95.50 168 CYS A O 1
ATOM 1298 N N . ILE A 1 169 ? 4.579 3.929 3.509 1.00 96.88 169 ILE A N 1
ATOM 1299 C CA . ILE A 1 169 ? 3.682 3.149 2.642 1.00 96.88 169 ILE A CA 1
ATOM 1300 C C . ILE A 1 169 ? 4.355 1.872 2.124 1.00 96.88 169 ILE A C 1
ATOM 1302 O O . ILE A 1 169 ? 3.730 0.815 2.148 1.00 96.88 169 ILE A O 1
ATOM 1306 N N . ARG A 1 170 ? 5.629 1.937 1.718 1.00 90.88 170 ARG A N 1
ATOM 1307 C CA . ARG A 1 170 ? 6.380 0.747 1.279 1.00 90.88 170 ARG A CA 1
ATOM 1308 C C . ARG A 1 170 ? 6.576 -0.267 2.404 1.00 90.88 170 ARG A C 1
ATOM 1310 O O . ARG A 1 170 ? 6.275 -1.438 2.215 1.00 90.88 170 ARG A O 1
ATOM 1317 N N . GLN A 1 171 ? 6.976 0.190 3.592 1.00 92.38 171 GLN A N 1
ATOM 1318 C CA . GLN A 1 171 ? 7.118 -0.679 4.763 1.00 92.38 171 GLN A CA 1
ATOM 1319 C C . GLN A 1 171 ? 5.775 -1.301 5.180 1.00 92.38 171 GLN A C 1
ATOM 1321 O O . GLN A 1 171 ? 5.737 -2.464 5.567 1.00 92.38 171 GLN A O 1
ATOM 1326 N N . LEU A 1 172 ? 4.656 -0.570 5.071 1.00 96.19 172 LEU A N 1
ATOM 1327 C CA . LEU A 1 172 ? 3.317 -1.141 5.269 1.00 96.19 172 LEU A CA 1
ATOM 1328 C C . LEU A 1 172 ? 3.018 -2.225 4.224 1.00 96.19 172 LEU A C 1
ATOM 1330 O O . LEU A 1 172 ? 2.533 -3.291 4.589 1.00 96.19 172 LEU A O 1
ATOM 1334 N N . ALA A 1 173 ? 3.316 -1.976 2.945 1.00 93.94 173 ALA A N 1
ATOM 1335 C CA . ALA A 1 173 ? 3.093 -2.935 1.863 1.00 93.94 173 ALA A CA 1
ATOM 1336 C C . ALA A 1 173 ? 3.890 -4.237 2.057 1.00 93.94 173 ALA A C 1
ATOM 1338 O O . ALA A 1 173 ? 3.357 -5.316 1.815 1.00 93.94 173 ALA A O 1
ATOM 1339 N N . GLU A 1 174 ? 5.118 -4.153 2.573 1.00 90.25 174 GLU A N 1
ATOM 1340 C CA . GLU A 1 174 ? 5.966 -5.312 2.891 1.00 90.25 174 GLU A CA 1
ATOM 1341 C C . GLU A 1 174 ? 5.383 -6.218 3.991 1.00 90.25 174 GLU A C 1
ATOM 1343 O O . GLU A 1 174 ? 5.688 -7.409 4.034 1.00 90.25 174 GLU A O 1
ATOM 1348 N N . ARG A 1 175 ? 4.511 -5.691 4.864 1.00 91.44 175 ARG A N 1
ATOM 1349 C CA . ARG A 1 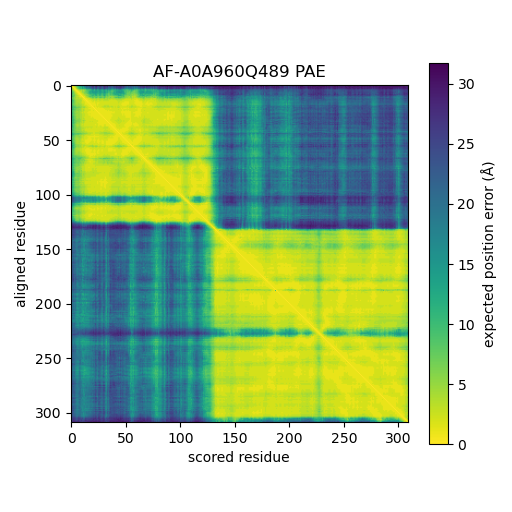175 ? 3.816 -6.470 5.910 1.00 91.44 175 ARG A CA 1
ATOM 1350 C C . ARG A 1 175 ? 2.562 -7.185 5.411 1.00 91.44 175 ARG A C 1
ATOM 1352 O O . ARG A 1 175 ? 1.895 -7.869 6.187 1.00 91.44 175 ARG A O 1
ATOM 1359 N N . VAL A 1 176 ? 2.200 -7.012 4.142 1.00 91.44 176 VAL A N 1
ATOM 1360 C CA . VAL A 1 176 ? 0.939 -7.503 3.589 1.00 91.44 176 VAL A CA 1
ATOM 1361 C C . VAL A 1 176 ? 1.205 -8.591 2.558 1.00 91.44 176 VAL A C 1
ATOM 1363 O O . VAL A 1 176 ? 1.872 -8.374 1.551 1.00 91.44 176 VAL A O 1
ATOM 1366 N N . ASP A 1 177 ? 0.583 -9.755 2.747 1.00 89.69 177 ASP A N 1
ATOM 1367 C CA . ASP A 1 177 ? 0.471 -10.752 1.682 1.00 89.69 177 ASP A CA 1
ATOM 1368 C C . ASP A 1 177 ? -0.555 -10.280 0.639 1.00 89.69 177 ASP A C 1
ATOM 1370 O O . ASP A 1 177 ? -1.748 -10.594 0.699 1.00 89.69 177 ASP A O 1
ATOM 1374 N N . ALA A 1 178 ? -0.073 -9.473 -0.306 1.00 87.38 178 ALA A N 1
ATOM 1375 C CA . ALA A 1 178 ? -0.881 -8.839 -1.341 1.00 87.38 178 ALA A CA 1
ATOM 1376 C C . ALA A 1 178 ? -1.489 -9.838 -2.341 1.00 87.38 178 ALA A C 1
ATOM 1378 O O . ALA A 1 178 ? -2.514 -9.539 -2.965 1.00 87.38 178 ALA A O 1
ATOM 1379 N N . ALA A 1 179 ? -0.881 -11.019 -2.503 1.00 84.44 179 ALA A N 1
ATOM 1380 C CA . ALA A 1 179 ? -1.388 -12.063 -3.394 1.00 84.44 179 ALA A CA 1
ATOM 1381 C C . ALA A 1 179 ? -2.703 -12.657 -2.871 1.00 84.44 179 ALA A C 1
ATOM 1383 O O . ALA A 1 179 ? -3.560 -13.050 -3.660 1.00 84.44 179 ALA A O 1
ATOM 1384 N N . ASN A 1 180 ? -2.876 -12.666 -1.549 1.00 90.31 180 ASN A N 1
ATOM 1385 C CA . ASN A 1 180 ? -4.061 -13.176 -0.870 1.00 90.31 180 ASN A CA 1
ATOM 1386 C C . ASN A 1 180 ? -5.006 -12.081 -0.355 1.00 90.31 180 ASN A C 1
ATOM 1388 O O . ASN A 1 180 ? -5.944 -12.410 0.365 1.00 90.31 180 ASN A O 1
ATOM 1392 N N . LEU A 1 181 ? -4.792 -10.816 -0.719 1.00 95.56 181 LEU A N 1
ATOM 1393 C CA . LEU A 1 181 ? -5.622 -9.689 -0.297 1.00 95.56 181 LEU A CA 1
ATOM 1394 C C . LEU A 1 181 ? -6.558 -9.225 -1.422 1.00 95.56 181 LEU A C 1
ATOM 1396 O O . LEU A 1 181 ? -6.108 -9.040 -2.554 1.00 95.56 181 LEU A O 1
ATOM 1400 N N . ASP A 1 182 ? -7.823 -8.939 -1.111 1.00 98.44 182 ASP A N 1
ATOM 1401 C CA . ASP A 1 182 ? -8.788 -8.424 -2.090 1.00 98.44 182 ASP A CA 1
ATOM 1402 C C . ASP A 1 182 ? -8.983 -6.909 -2.009 1.00 98.44 182 ASP A C 1
ATOM 1404 O O . ASP A 1 182 ? -9.111 -6.278 -3.054 1.00 98.44 182 ASP A O 1
ATOM 1408 N N . ALA A 1 183 ? -8.993 -6.309 -0.812 1.00 98.56 183 ALA A N 1
ATOM 1409 C CA . ALA A 1 183 ? -9.146 -4.859 -0.636 1.00 98.56 183 ALA A CA 1
ATOM 1410 C C . ALA A 1 183 ? -8.588 -4.351 0.705 1.00 98.56 183 ALA A C 1
ATOM 1412 O O . ALA A 1 183 ? -8.458 -5.103 1.671 1.00 98.56 183 ALA A O 1
ATOM 1413 N N . VAL A 1 184 ? -8.305 -3.048 0.775 1.00 98.81 184 VAL A N 1
ATOM 1414 C CA . VAL A 1 184 ? -7.881 -2.350 1.999 1.00 98.81 184 VAL A CA 1
ATOM 1415 C C . VAL A 1 184 ? -9.043 -1.516 2.523 1.00 98.81 184 VAL A C 1
ATOM 1417 O O . VAL A 1 184 ? -9.540 -0.646 1.814 1.00 98.81 184 VAL A O 1
ATOM 1420 N N . ALA A 1 185 ? -9.464 -1.735 3.763 1.00 98.75 185 ALA A N 1
ATOM 1421 C CA . ALA A 1 185 ? -10.462 -0.916 4.435 1.00 98.75 185 ALA A CA 1
ATOM 1422 C C . ALA A 1 185 ? -9.796 0.020 5.450 1.00 98.75 185 ALA A C 1
ATOM 1424 O O . ALA A 1 185 ? -9.253 -0.428 6.458 1.00 98.75 185 ALA A O 1
ATOM 1425 N N . GLY A 1 186 ? -9.834 1.325 5.183 1.00 98.50 186 GLY A N 1
ATOM 1426 C CA . GLY A 1 186 ? -9.293 2.336 6.091 1.00 98.50 186 GLY A CA 1
ATOM 1427 C C . GLY A 1 186 ? -10.349 2.817 7.075 1.00 98.50 186 GLY A C 1
ATOM 1428 O O . GLY A 1 186 ? -11.505 2.988 6.690 1.00 98.50 186 GLY A O 1
ATOM 1429 N N . ILE A 1 187 ? -9.955 3.077 8.319 1.00 98.12 187 ILE A N 1
ATOM 1430 C CA . ILE A 1 187 ? -10.814 3.679 9.348 1.00 98.12 187 ILE A CA 1
ATOM 1431 C C . ILE A 1 187 ? -10.625 5.202 9.337 1.00 98.12 187 ILE A C 1
ATOM 1433 O O . ILE A 1 187 ? -9.502 5.705 9.269 1.00 98.12 187 ILE A O 1
ATOM 1437 N N . GLU A 1 188 ? -11.719 5.968 9.338 1.00 94.56 188 GLU A N 1
ATOM 1438 C CA . GLU A 1 188 ? -11.601 7.423 9.268 1.00 94.56 188 GLU A CA 1
ATOM 1439 C C . GLU A 1 188 ? -11.010 8.054 10.545 1.00 94.56 188 GLU A C 1
ATOM 1441 O O . GLU A 1 188 ? -11.155 7.552 11.653 1.00 94.56 188 GLU A O 1
ATOM 1446 N N . SER A 1 189 ? -10.431 9.250 10.467 1.00 94.75 189 SER A N 1
ATOM 1447 C CA . SER A 1 189 ? -9.994 9.935 9.237 1.00 94.75 189 SER A CA 1
ATOM 1448 C C . SER A 1 189 ? -8.522 9.666 8.948 1.00 94.75 189 SER A C 1
ATOM 1450 O O . SER A 1 189 ? -8.104 9.736 7.797 1.00 94.75 189 SER A O 1
ATOM 1452 N N . ARG A 1 190 ? -7.724 9.378 9.983 1.00 96.62 190 ARG A N 1
ATOM 1453 C CA . ARG A 1 190 ? -6.268 9.248 9.862 1.00 96.62 190 ARG A CA 1
ATOM 1454 C C . ARG A 1 190 ? -5.856 7.933 9.211 1.00 96.62 190 ARG A C 1
ATOM 1456 O O . ARG A 1 190 ? -4.932 7.957 8.404 1.00 96.62 190 ARG A O 1
ATOM 1463 N N . GLY A 1 191 ? -6.601 6.848 9.419 1.00 97.50 191 GLY A N 1
ATOM 1464 C CA . GLY A 1 191 ? -6.409 5.610 8.666 1.00 97.50 191 GLY A CA 1
ATOM 1465 C C . GLY A 1 191 ? -6.527 5.792 7.150 1.00 97.50 191 GLY A C 1
ATOM 1466 O O . GLY A 1 191 ? -5.877 5.071 6.402 1.00 97.50 191 GLY A O 1
ATOM 1467 N N . PHE A 1 192 ? -7.253 6.804 6.652 1.00 98.50 192 PHE A N 1
ATOM 1468 C CA . PHE A 1 192 ? -7.313 7.086 5.207 1.00 98.50 192 PHE A CA 1
ATOM 1469 C C . PHE A 1 192 ? -5.989 7.614 4.654 1.00 98.50 192 PHE A C 1
ATOM 1471 O O . PHE A 1 192 ? -5.665 7.343 3.498 1.00 98.50 192 PHE A O 1
ATOM 1478 N N . LEU A 1 193 ? -5.229 8.351 5.472 1.00 98.44 193 LEU A N 1
ATOM 1479 C CA . LEU A 1 193 ? -3.961 8.962 5.071 1.00 98.44 193 LEU A CA 1
ATOM 1480 C C . LEU A 1 193 ? -2.915 7.902 4.726 1.00 98.44 193 LEU A C 1
ATOM 1482 O O . LEU A 1 193 ? -2.054 8.162 3.900 1.00 98.44 193 LEU A O 1
ATOM 1486 N N . PHE A 1 194 ? -3.023 6.706 5.302 1.00 98.50 194 PHE A N 1
ATOM 1487 C CA . PHE A 1 194 ? -2.138 5.578 5.013 1.00 98.50 194 PHE A CA 1
ATOM 1488 C C . PHE A 1 194 ? -2.831 4.498 4.169 1.00 98.50 194 PHE A C 1
ATOM 1490 O O . PHE A 1 194 ? -2.203 3.876 3.317 1.00 98.50 194 PHE A O 1
ATOM 1497 N N . GLY A 1 195 ? -4.145 4.326 4.333 1.00 98.44 195 GLY A N 1
ATOM 1498 C CA . GLY A 1 195 ? -4.924 3.262 3.696 1.00 98.44 195 GLY A CA 1
ATOM 1499 C C . GLY A 1 195 ? -5.158 3.474 2.220 1.00 98.44 195 GLY A C 1
ATOM 1500 O O . GLY A 1 195 ? -5.002 2.531 1.449 1.00 98.44 195 GLY A O 1
ATOM 1501 N N . ALA A 1 196 ? -5.482 4.700 1.809 1.00 98.56 196 ALA A N 1
ATOM 1502 C CA . ALA A 1 196 ? -5.677 4.977 0.393 1.00 98.56 196 ALA A CA 1
ATOM 1503 C C . ALA A 1 196 ? -4.356 4.856 -0.399 1.00 98.56 196 ALA A C 1
ATOM 1505 O O . ALA A 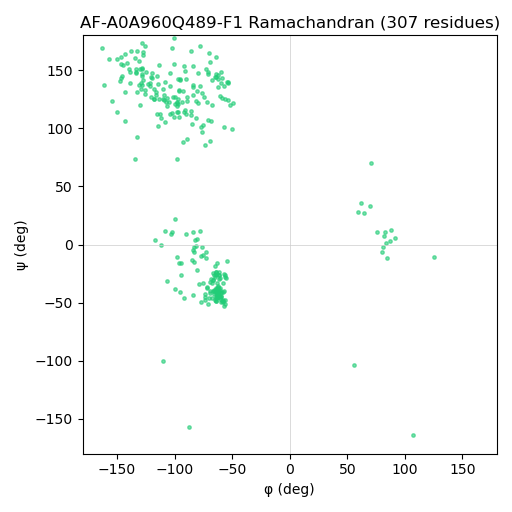1 196 ? -4.361 4.172 -1.423 1.00 98.56 196 ALA A O 1
ATOM 1506 N N . PRO A 1 197 ? -3.213 5.411 0.059 1.00 98.19 197 PRO A N 1
ATOM 1507 C CA . PRO A 1 197 ? -1.933 5.191 -0.615 1.00 98.19 197 PRO A CA 1
ATOM 1508 C C . PRO A 1 197 ? -1.468 3.733 -0.598 1.00 98.19 197 PRO A C 1
ATOM 1510 O O . PRO A 1 197 ? -0.969 3.263 -1.613 1.00 98.19 197 PRO A O 1
ATOM 1513 N N . LEU A 1 198 ? -1.670 2.996 0.500 1.00 98.19 198 LEU A N 1
ATOM 1514 C CA . LEU A 1 198 ? -1.346 1.567 0.548 1.00 98.19 198 LEU A CA 1
ATOM 1515 C C . LEU A 1 198 ? -2.177 0.763 -0.460 1.00 98.19 198 LEU A C 1
ATOM 1517 O O . LEU A 1 198 ? -1.642 -0.089 -1.160 1.00 98.19 198 LEU A O 1
ATOM 1521 N N . ALA A 1 199 ? -3.477 1.045 -0.572 1.00 98.31 199 ALA A N 1
ATOM 1522 C CA . ALA A 1 199 ? -4.331 0.401 -1.565 1.00 98.31 199 ALA A CA 1
ATOM 1523 C C . ALA A 1 199 ? -3.829 0.659 -2.996 1.00 98.31 199 ALA A C 1
ATOM 1525 O O . ALA A 1 199 ? -3.800 -0.264 -3.808 1.00 98.31 199 ALA A O 1
ATOM 1526 N N . LEU A 1 200 ? -3.378 1.887 -3.286 1.00 95.88 200 LEU A N 1
ATOM 1527 C CA . LEU A 1 200 ? -2.762 2.232 -4.570 1.00 95.88 200 LEU A CA 1
ATOM 1528 C C . LEU A 1 200 ? -1.453 1.467 -4.807 1.00 95.88 200 LEU A C 1
ATOM 1530 O O . LEU A 1 200 ? -1.309 0.872 -5.872 1.00 95.88 200 LEU A O 1
ATOM 1534 N N . GLU A 1 201 ? -0.546 1.439 -3.826 1.00 91.88 201 GLU A N 1
ATOM 1535 C CA . GLU A 1 201 ? 0.735 0.712 -3.899 1.00 91.88 201 GLU A CA 1
ATOM 1536 C C . GLU A 1 201 ? 0.520 -0.787 -4.173 1.00 91.88 201 GLU A C 1
ATOM 1538 O O . GLU A 1 201 ? 1.217 -1.389 -4.985 1.00 91.88 201 GLU A O 1
ATOM 1543 N N . LEU A 1 202 ? -0.496 -1.386 -3.545 1.00 90.06 202 LEU A N 1
ATOM 1544 C CA . LEU A 1 202 ? -0.835 -2.804 -3.701 1.00 90.06 202 LEU A CA 1
ATOM 1545 C C . LEU A 1 202 ? -1.703 -3.108 -4.936 1.00 90.06 202 LEU A C 1
ATOM 1547 O O . LEU A 1 202 ? -1.998 -4.277 -5.204 1.00 90.06 202 LEU A O 1
ATOM 1551 N N . GLY A 1 203 ? -2.171 -2.086 -5.659 1.00 94.12 203 GLY A N 1
ATOM 1552 C CA . GLY A 1 203 ? -3.123 -2.244 -6.762 1.00 94.12 203 GLY A CA 1
ATOM 1553 C C . GLY A 1 203 ? -4.473 -2.832 -6.326 1.00 94.12 203 GLY A C 1
ATOM 1554 O O . GLY A 1 203 ? -5.065 -3.627 -7.059 1.00 94.12 203 GLY A O 1
ATOM 1555 N N . LYS A 1 204 ? -4.953 -2.487 -5.125 1.00 97.44 204 LYS A N 1
ATOM 1556 C CA . LYS A 1 204 ? -6.197 -2.997 -4.525 1.00 97.44 204 LYS A CA 1
ATOM 1557 C C . LYS A 1 204 ? -7.259 -1.896 -4.379 1.00 97.44 204 LYS A C 1
ATOM 1559 O O . LYS A 1 204 ? -6.919 -0.722 -4.248 1.00 97.44 204 LYS A O 1
ATOM 1564 N N . PRO A 1 205 ? -8.559 -2.243 -4.357 1.00 98.38 205 PRO A N 1
ATOM 1565 C CA . PRO A 1 205 ? -9.621 -1.323 -3.965 1.00 98.38 205 PRO A CA 1
ATOM 1566 C C . PRO A 1 205 ? -9.440 -0.798 -2.535 1.00 98.38 205 PRO A C 1
ATOM 1568 O O . PRO A 1 205 ? -8.970 -1.516 -1.649 1.00 98.38 205 PRO A O 1
ATOM 1571 N N . PHE A 1 206 ? -9.885 0.440 -2.310 1.00 98.75 206 PHE A N 1
ATOM 1572 C CA . PHE A 1 206 ? -9.936 1.068 -0.992 1.00 98.75 206 PHE A CA 1
ATOM 1573 C C . PHE A 1 206 ? -11.384 1.218 -0.509 1.00 98.75 206 PHE A C 1
ATOM 1575 O O . PHE A 1 206 ? -12.222 1.768 -1.227 1.00 98.75 206 PHE A O 1
ATOM 1582 N N . LEU A 1 207 ? -11.670 0.761 0.712 1.00 98.50 207 LEU A N 1
ATOM 1583 C CA . LEU A 1 207 ? -12.997 0.766 1.327 1.00 98.50 207 LEU A CA 1
ATOM 1584 C C . LEU A 1 207 ? -13.024 1.748 2.513 1.00 98.50 207 LEU A C 1
ATOM 1586 O O . LEU A 1 207 ? -12.366 1.505 3.526 1.00 98.50 207 LEU A O 1
ATOM 1590 N N . PRO A 1 208 ? -13.765 2.864 2.435 1.00 98.38 208 PRO A N 1
ATOM 1591 C CA . PRO A 1 208 ? -13.829 3.815 3.538 1.00 98.38 208 PRO A CA 1
ATOM 1592 C C . PRO A 1 208 ? -14.799 3.345 4.633 1.00 98.38 208 PRO A C 1
ATOM 1594 O O . PRO A 1 208 ? -15.997 3.205 4.386 1.00 98.38 208 PRO A O 1
ATOM 1597 N N . LEU A 1 209 ? -14.302 3.191 5.862 1.00 98.50 209 LEU A N 1
ATOM 1598 C CA . LEU A 1 209 ? -15.114 3.074 7.078 1.00 98.50 209 LEU A CA 1
ATOM 1599 C C . LEU A 1 209 ? -15.217 4.443 7.754 1.00 98.50 209 LEU A C 1
ATOM 1601 O O . LEU A 1 209 ? -14.193 5.071 8.029 1.00 98.50 209 LEU A O 1
ATOM 1605 N N . ARG A 1 210 ? -16.432 4.932 8.018 1.00 97.94 210 ARG A N 1
ATOM 1606 C CA . ARG A 1 210 ? -16.655 6.315 8.483 1.00 97.94 210 ARG A CA 1
ATOM 1607 C C . ARG A 1 210 ? -17.619 6.411 9.648 1.00 97.94 210 ARG A C 1
ATOM 1609 O O . ARG A 1 210 ? -18.425 5.516 9.847 1.00 97.94 210 ARG A O 1
ATOM 1616 N N . LYS A 1 211 ? -17.597 7.522 10.384 1.00 95.50 211 LYS A N 1
ATOM 1617 C CA . LYS A 1 211 ? -18.649 7.832 11.354 1.00 95.50 211 LYS A CA 1
ATOM 1618 C C . LYS A 1 211 ? -20.002 8.045 10.666 1.00 95.50 211 LYS A C 1
ATOM 1620 O O . LYS A 1 211 ? -20.040 8.355 9.467 1.00 95.50 211 LYS A O 1
ATOM 1625 N N . PRO A 1 212 ? -21.108 7.955 11.425 1.00 95.50 212 PRO A N 1
ATOM 1626 C CA . PRO A 1 212 ? -22.444 8.049 10.871 1.00 95.50 212 PRO A CA 1
ATOM 1627 C C . PRO A 1 212 ? -22.715 9.292 10.034 1.00 95.50 212 PRO A C 1
ATOM 1629 O O . PRO A 1 212 ? -22.329 10.410 10.391 1.00 95.50 212 PRO A O 1
ATOM 1632 N N . GLY A 1 213 ? -23.419 9.087 8.920 1.00 95.25 213 GLY A N 1
ATOM 1633 C CA . GLY A 1 213 ? -23.881 10.167 8.045 1.00 95.25 213 GLY A CA 1
ATOM 1634 C C . GLY A 1 213 ? -22.792 10.787 7.164 1.00 95.25 213 GLY A C 1
ATOM 1635 O O . GLY A 1 213 ? -23.019 11.829 6.549 1.00 95.25 213 GLY A O 1
ATOM 1636 N N . LYS A 1 214 ? -21.601 10.178 7.097 1.00 97.00 214 LYS A N 1
ATOM 1637 C CA . LYS A 1 214 ? -20.517 10.592 6.188 1.00 97.00 214 LYS A CA 1
ATOM 1638 C C . LYS A 1 214 ? -20.479 9.802 4.880 1.00 97.00 214 LYS A C 1
ATOM 1640 O O . LYS A 1 214 ? -19.798 10.227 3.943 1.00 97.00 214 LYS A O 1
ATOM 1645 N N . LEU A 1 215 ? -21.169 8.667 4.830 1.00 97.12 215 LEU A N 1
ATOM 1646 C CA . LEU A 1 215 ? -21.310 7.816 3.657 1.00 97.12 215 LEU A CA 1
ATOM 1647 C C . LEU A 1 215 ? -22.648 8.122 2.957 1.00 97.12 215 LEU A C 1
ATOM 1649 O O . LEU A 1 215 ? -23.687 8.074 3.612 1.00 97.12 215 LEU A O 1
ATOM 1653 N N . PRO A 1 216 ? -22.647 8.504 1.663 1.00 96.94 216 PRO A N 1
ATOM 1654 C CA . PRO A 1 216 ? -23.857 8.968 0.980 1.00 96.94 216 PRO A CA 1
ATOM 1655 C C . PRO A 1 216 ? -24.741 7.836 0.438 1.00 96.94 216 PRO A C 1
ATOM 1657 O O . PRO A 1 216 ? -25.882 8.094 0.054 1.00 96.94 216 PRO A O 1
ATOM 1660 N N . TRP A 1 217 ? -24.220 6.610 0.347 1.00 98.00 217 TRP A N 1
ATOM 1661 C CA . TRP A 1 217 ? -24.961 5.443 -0.131 1.00 98.00 217 TRP A CA 1
ATOM 1662 C C . TRP A 1 217 ? -25.453 4.574 1.033 1.00 98.00 217 TRP A C 1
ATOM 1664 O O . TRP A 1 217 ? -25.194 4.877 2.197 1.00 98.00 217 TRP A O 1
ATOM 1674 N N . LYS A 1 218 ? -26.186 3.495 0.729 1.00 97.75 218 LYS A N 1
ATOM 1675 C CA . LYS A 1 218 ? -26.703 2.564 1.743 1.00 97.75 218 LYS A CA 1
ATOM 1676 C C . LYS A 1 218 ? -25.554 2.014 2.580 1.00 97.75 218 LYS A C 1
ATOM 1678 O O . LYS A 1 218 ? -24.604 1.461 2.025 1.00 97.75 218 LYS A O 1
ATOM 1683 N N . SER A 1 219 ? -25.655 2.159 3.896 1.00 97.50 219 SER A N 1
ATOM 1684 C CA . SER A 1 219 ? -24.607 1.771 4.828 1.00 97.50 219 SER A CA 1
ATOM 1685 C C . SER A 1 219 ? -25.110 0.814 5.902 1.00 97.50 219 SER A C 1
ATOM 1687 O O . SER A 1 219 ? -26.257 0.876 6.347 1.00 97.50 219 SER A O 1
ATOM 1689 N N . ARG A 1 220 ? -24.212 -0.069 6.341 1.00 97.12 220 ARG A N 1
ATOM 1690 C CA . ARG A 1 220 ? -24.346 -0.795 7.605 1.00 97.12 220 ARG A CA 1
ATOM 1691 C C . ARG A 1 220 ? -23.673 -0.008 8.704 1.00 97.12 220 ARG A C 1
ATOM 1693 O O . ARG A 1 220 ? -22.670 0.648 8.444 1.00 97.12 220 ARG A O 1
ATOM 1700 N N . ARG A 1 221 ? -24.191 -0.138 9.922 1.00 97.06 221 ARG A N 1
ATOM 1701 C CA . ARG A 1 221 ? -23.700 0.548 11.114 1.00 97.06 221 ARG A CA 1
ATOM 1702 C C . ARG A 1 221 ? -23.461 -0.441 12.247 1.00 97.06 221 ARG A C 1
ATOM 1704 O O . ARG A 1 221 ? -24.293 -1.315 12.473 1.00 97.06 221 ARG A O 1
ATOM 1711 N N . VAL A 1 222 ? -22.368 -0.246 12.976 1.00 96.31 222 VAL A N 1
ATOM 1712 C CA . VAL A 1 222 ? -22.079 -0.913 14.253 1.00 96.31 222 VAL A CA 1
ATOM 1713 C C . VAL A 1 222 ? -21.787 0.161 15.293 1.00 96.31 222 VAL A C 1
ATOM 1715 O O . VAL A 1 222 ? -21.041 1.105 15.029 1.00 96.31 222 VAL A O 1
ATOM 1718 N N . GLU A 1 223 ? -22.405 0.031 16.464 1.00 92.75 223 GLU A N 1
ATOM 1719 C CA . GLU A 1 223 ? -22.150 0.884 17.626 1.00 92.75 223 GLU A CA 1
ATOM 1720 C C . GLU A 1 223 ? -21.157 0.201 18.562 1.00 92.75 223 GLU A C 1
ATOM 1722 O O . GLU A 1 223 ? -21.211 -1.012 18.756 1.00 92.75 223 GLU A O 1
ATOM 1727 N N . TYR A 1 224 ? -20.266 0.975 19.173 1.00 85.19 224 TYR A N 1
ATOM 1728 C CA . TYR A 1 224 ? -19.300 0.460 20.133 1.00 85.19 224 TYR A CA 1
ATOM 1729 C C . TYR A 1 224 ? -19.149 1.396 21.330 1.00 85.19 224 TYR A C 1
ATOM 1731 O O . TYR A 1 224 ? -19.307 2.616 21.237 1.00 85.19 224 TYR A O 1
ATOM 1739 N N . ALA A 1 225 ? -18.856 0.800 22.484 1.00 80.56 225 ALA A N 1
ATOM 1740 C CA . ALA A 1 225 ? -18.681 1.528 23.730 1.00 80.56 225 ALA A CA 1
ATOM 1741 C C . ALA A 1 225 ? -17.306 2.208 23.789 1.00 80.56 225 ALA A C 1
ATOM 1743 O O . ALA A 1 225 ? -16.278 1.604 23.471 1.00 80.56 225 ALA A O 1
ATOM 1744 N N . LEU A 1 226 ? -17.301 3.454 24.251 1.00 76.69 226 LEU A N 1
ATOM 1745 C CA . LEU A 1 226 ? -16.117 4.181 24.694 1.00 76.69 226 LEU A CA 1
ATOM 1746 C C . LEU A 1 226 ? -16.072 4.186 26.229 1.00 76.69 226 LEU A C 1
ATOM 1748 O O . LEU A 1 226 ? -17.049 3.845 26.891 1.00 76.69 226 LEU A O 1
ATOM 1752 N N . GLU A 1 227 ? -14.949 4.617 26.807 1.00 66.94 227 GLU A N 1
ATOM 1753 C CA . GLU A 1 227 ? -14.832 4.809 28.263 1.00 66.94 227 GLU A CA 1
ATOM 1754 C C . GLU A 1 227 ? -15.877 5.810 28.792 1.00 66.94 227 GLU A C 1
ATOM 1756 O O . GLU A 1 227 ? -16.427 5.639 29.876 1.00 66.94 227 GLU A O 1
ATOM 1761 N N . TYR A 1 228 ? -16.220 6.810 27.972 1.00 63.78 228 TYR A N 1
ATOM 1762 C CA . TYR A 1 228 ? -17.294 7.763 28.231 1.00 63.78 228 TYR A CA 1
ATOM 1763 C C . TYR A 1 228 ? -18.166 7.914 26.977 1.00 63.78 228 TYR A C 1
ATOM 1765 O O . TYR A 1 228 ? -17.874 8.731 26.104 1.00 63.78 228 TYR A O 1
ATOM 1773 N N . GLY A 1 229 ? -19.241 7.124 26.891 1.00 78.75 229 GLY A N 1
ATOM 1774 C CA . GLY A 1 229 ? -20.245 7.192 25.822 1.00 78.75 229 GLY A CA 1
ATOM 1775 C C . GLY A 1 229 ? -20.182 6.032 24.826 1.00 78.75 229 GLY A C 1
ATOM 1776 O O . GLY A 1 229 ? -19.580 4.993 25.088 1.00 78.75 229 GLY A O 1
ATOM 1777 N N . SER A 1 230 ? -20.823 6.210 23.675 1.00 84.38 230 SER A N 1
ATOM 1778 C CA . SER A 1 230 ? -20.735 5.308 22.527 1.00 84.38 230 SER A CA 1
ATOM 1779 C C . SER A 1 230 ? -20.382 6.101 21.275 1.00 84.38 230 SER A C 1
ATOM 1781 O O . SER A 1 230 ? -20.679 7.293 21.170 1.00 84.38 230 SER A O 1
ATOM 1783 N N . ASP A 1 231 ? -19.726 5.439 20.333 1.00 89.19 231 ASP A N 1
ATOM 1784 C CA . ASP A 1 231 ? -19.511 5.946 18.980 1.00 89.19 231 ASP A CA 1
ATOM 1785 C C . ASP A 1 231 ? -19.969 4.864 17.992 1.00 89.19 231 ASP A C 1
ATOM 1787 O O . ASP A 1 231 ? -20.370 3.764 18.389 1.00 89.19 231 ASP A O 1
ATOM 1791 N N . ALA A 1 232 ? -19.980 5.179 16.705 1.00 93.75 232 ALA A N 1
ATOM 1792 C CA . ALA A 1 232 ? -20.413 4.240 15.685 1.00 93.75 232 ALA A CA 1
ATOM 1793 C C . ALA A 1 232 ? -19.559 4.347 14.428 1.00 93.75 232 ALA A C 1
ATOM 1795 O O . ALA A 1 232 ? -18.954 5.380 14.139 1.00 93.75 232 ALA A O 1
ATOM 1796 N N . LEU A 1 233 ? -19.537 3.256 13.673 1.00 97.00 233 LEU A N 1
ATOM 1797 C CA . LEU A 1 233 ? -18.841 3.160 12.401 1.00 97.00 233 LEU A CA 1
ATOM 1798 C C . LEU A 1 233 ? -19.806 2.640 11.338 1.00 97.00 233 LEU A C 1
ATOM 1800 O O . LEU A 1 233 ? -20.699 1.843 11.632 1.00 97.00 233 LEU A O 1
ATOM 1804 N N . GLU A 1 234 ? -19.622 3.105 10.110 1.00 98.44 234 GLU A N 1
ATOM 1805 C CA . GLU A 1 234 ? -20.412 2.763 8.940 1.00 98.44 234 GLU A CA 1
ATOM 1806 C C . GLU A 1 234 ? -19.522 2.324 7.775 1.00 98.44 234 GLU A C 1
ATOM 1808 O O . GLU A 1 234 ? -18.433 2.863 7.568 1.00 98.44 234 GLU A O 1
ATOM 1813 N N . ILE A 1 235 ? -20.021 1.372 6.987 1.00 98.50 235 ILE A N 1
ATOM 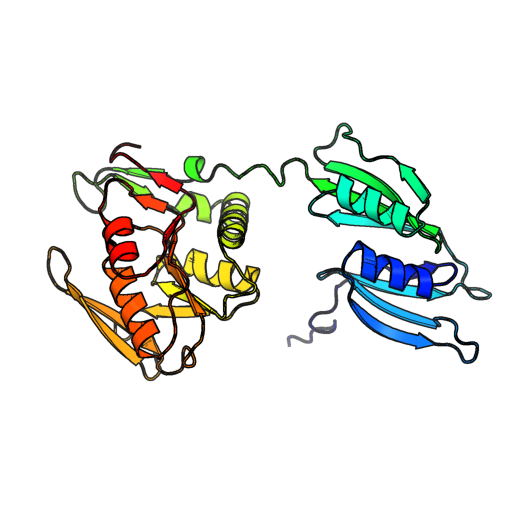1814 C CA . ILE A 1 235 ? -19.465 0.955 5.692 1.00 98.50 235 ILE A CA 1
ATOM 1815 C C . ILE A 1 235 ? -20.606 0.857 4.678 1.00 98.50 235 ILE A C 1
ATOM 1817 O O . ILE A 1 235 ? -21.727 0.515 5.061 1.00 98.50 235 ILE A O 1
ATOM 1821 N N . HIS A 1 236 ? -20.359 1.138 3.396 1.00 98.62 236 HIS A N 1
ATOM 1822 C CA . HIS A 1 236 ? -21.376 0.889 2.373 1.00 98.62 236 HIS A CA 1
ATOM 1823 C C . HIS A 1 236 ? -21.697 -0.610 2.256 1.00 98.62 236 HIS A C 1
ATOM 1825 O O . HIS A 1 236 ? -20.812 -1.456 2.369 1.00 98.62 236 HIS A O 1
ATOM 1831 N N . GLU A 1 237 ? -22.963 -0.940 1.996 1.00 97.94 237 GLU A N 1
ATOM 1832 C CA . GLU A 1 237 ? -23.432 -2.326 1.839 1.00 97.94 237 GLU A CA 1
ATOM 1833 C C . GLU A 1 237 ? -22.813 -3.056 0.638 1.00 97.94 237 GLU A C 1
ATOM 1835 O O . GLU A 1 237 ? -22.762 -4.282 0.629 1.00 97.94 237 GLU A O 1
ATOM 1840 N N . ASP A 1 238 ? -22.350 -2.310 -0.363 1.00 97.25 238 ASP A N 1
ATOM 1841 C CA . ASP A 1 238 ? -21.716 -2.802 -1.587 1.00 97.25 238 ASP A CA 1
ATOM 1842 C C . ASP A 1 238 ? -20.185 -2.657 -1.575 1.00 97.25 238 ASP A C 1
ATOM 1844 O O . ASP A 1 238 ? -19.542 -2.849 -2.606 1.00 97.25 238 ASP A O 1
ATOM 1848 N N . ALA A 1 239 ? -19.586 -2.336 -0.421 1.00 97.31 239 ALA A N 1
ATOM 1849 C CA . ALA A 1 239 ? -18.144 -2.122 -0.315 1.00 97.31 239 ALA A CA 1
ATOM 1850 C C . ALA A 1 239 ? -17.323 -3.382 -0.643 1.00 97.31 239 ALA A C 1
ATOM 1852 O O . ALA A 1 239 ? -16.228 -3.274 -1.188 1.00 97.31 239 ALA A O 1
ATOM 1853 N N . CYS A 1 240 ? -17.833 -4.573 -0.323 1.00 96.62 240 CYS A N 1
ATOM 1854 C CA . CYS A 1 240 ? -17.188 -5.838 -0.659 1.00 96.62 240 CYS A CA 1
ATOM 1855 C C . CYS A 1 240 ? -18.207 -6.963 -0.868 1.00 96.62 240 CYS A C 1
ATOM 1857 O O . CYS A 1 240 ? -19.350 -6.897 -0.413 1.00 96.62 240 CYS A O 1
ATOM 1859 N N . ALA A 1 241 ? -17.776 -8.005 -1.575 1.00 94.69 241 ALA A N 1
ATOM 1860 C CA . ALA A 1 241 ? -18.538 -9.226 -1.785 1.00 94.69 241 ALA A CA 1
ATOM 1861 C C . ALA A 1 241 ? -18.217 -10.280 -0.705 1.00 94.69 241 ALA A C 1
ATOM 1863 O O . ALA A 1 241 ? -17.101 -10.306 -0.172 1.00 94.69 241 ALA A O 1
ATOM 1864 N N . PRO A 1 242 ? -19.153 -11.206 -0.417 1.00 97.44 242 PRO A N 1
ATOM 1865 C CA . PRO A 1 242 ? -18.891 -12.324 0.480 1.00 97.44 242 PRO A CA 1
ATOM 1866 C C . PRO A 1 242 ? -17.660 -13.139 0.066 1.00 97.44 242 PRO A C 1
ATOM 1868 O O . PRO A 1 242 ? -17.443 -13.405 -1.115 1.00 97.44 242 PRO A O 1
ATOM 1871 N N . GLY A 1 243 ? -16.866 -13.560 1.050 1.00 96.81 243 GLY A N 1
ATOM 1872 C CA . GLY A 1 243 ? -15.643 -14.340 0.855 1.00 96.81 243 GLY A CA 1
ATOM 1873 C C . GLY A 1 243 ? -14.384 -13.524 0.545 1.00 96.81 243 GLY A C 1
ATOM 1874 O O . GLY A 1 243 ? -13.296 -14.088 0.635 1.00 96.81 243 GLY A O 1
ATOM 1875 N N . GLN A 1 244 ? -14.495 -12.222 0.247 1.00 98.12 244 GLN A N 1
ATOM 1876 C CA . GLN A 1 244 ? -13.315 -11.376 0.041 1.00 98.12 244 GLN A CA 1
ATOM 1877 C C . GLN A 1 244 ? -12.480 -11.248 1.320 1.00 98.12 244 GLN A C 1
ATOM 1879 O O . GLN A 1 244 ? -13.009 -11.235 2.435 1.00 98.12 244 GLN A O 1
ATOM 1884 N N . LYS A 1 245 ? -11.163 -11.145 1.158 1.00 98.38 245 LYS A N 1
ATOM 1885 C CA . LYS A 1 245 ? -10.181 -10.937 2.222 1.00 98.38 245 LYS A CA 1
ATOM 1886 C C . LYS A 1 245 ? -9.823 -9.462 2.309 1.00 98.38 245 LYS A C 1
ATOM 1888 O O . LYS A 1 245 ? -9.325 -8.869 1.352 1.00 98.38 245 LYS A O 1
ATOM 1893 N N . ILE A 1 246 ? -10.094 -8.872 3.464 1.00 98.62 246 ILE A N 1
ATOM 1894 C CA . ILE A 1 246 ? -9.985 -7.435 3.695 1.00 98.62 246 ILE A CA 1
ATOM 1895 C C . ILE A 1 246 ? -8.903 -7.166 4.737 1.00 98.62 246 ILE A C 1
ATOM 1897 O O . ILE A 1 246 ? -8.899 -7.773 5.810 1.00 98.62 246 ILE A O 1
ATOM 1901 N N . LEU A 1 247 ? -8.012 -6.231 4.423 1.00 98.75 247 LEU A N 1
ATOM 1902 C CA . LEU A 1 247 ? -7.036 -5.670 5.351 1.00 98.75 247 LEU A CA 1
ATOM 1903 C C . LEU A 1 247 ? -7.674 -4.467 6.034 1.00 98.75 247 LEU A C 1
ATOM 1905 O O . LEU A 1 247 ? -8.090 -3.536 5.347 1.00 98.75 247 LEU A O 1
ATOM 1909 N N . LEU A 1 248 ? -7.738 -4.459 7.363 1.00 98.75 248 LEU A N 1
ATOM 1910 C CA . LEU A 1 248 ? -8.108 -3.253 8.103 1.00 98.75 248 LEU A CA 1
ATOM 1911 C C . LEU A 1 248 ? -6.867 -2.385 8.300 1.00 98.75 248 LEU A C 1
ATOM 1913 O O . LEU A 1 248 ? -5.821 -2.902 8.687 1.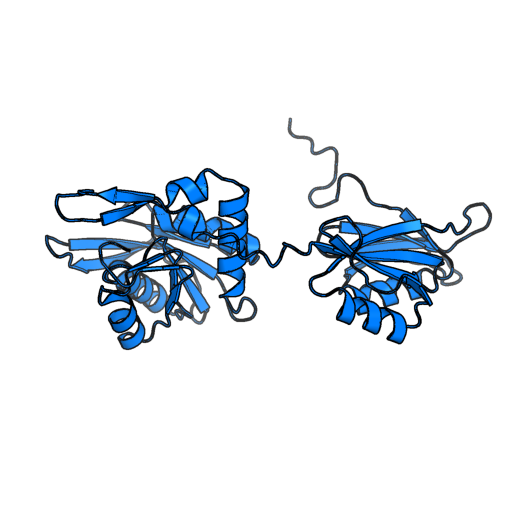00 98.75 248 LEU A O 1
ATOM 1917 N N . LEU A 1 249 ? -6.986 -1.077 8.078 1.00 98.50 249 LEU A N 1
ATOM 1918 C CA . LEU A 1 249 ? -5.900 -0.135 8.325 1.00 98.50 249 LEU A CA 1
ATOM 1919 C C . LEU A 1 249 ? -6.354 1.056 9.172 1.00 98.50 249 LEU A C 1
ATOM 1921 O O . LEU A 1 249 ? -7.361 1.704 8.870 1.00 98.50 249 LEU A O 1
ATOM 1925 N N . ASP A 1 250 ? -5.552 1.386 10.182 1.00 98.06 250 ASP A N 1
ATOM 1926 C CA . ASP A 1 250 ? -5.623 2.656 10.902 1.00 98.06 250 ASP A CA 1
ATOM 1927 C C . ASP A 1 250 ? -4.217 3.212 11.168 1.00 98.06 250 ASP A C 1
ATOM 1929 O O . ASP A 1 250 ? -3.216 2.512 11.008 1.00 98.06 250 ASP A O 1
ATOM 1933 N N . ASP A 1 251 ? -4.117 4.478 11.564 1.00 97.56 251 ASP A N 1
ATOM 1934 C CA . ASP A 1 251 ? -2.813 5.073 11.860 1.00 97.56 251 ASP A CA 1
ATOM 1935 C C . ASP A 1 251 ? -2.207 4.5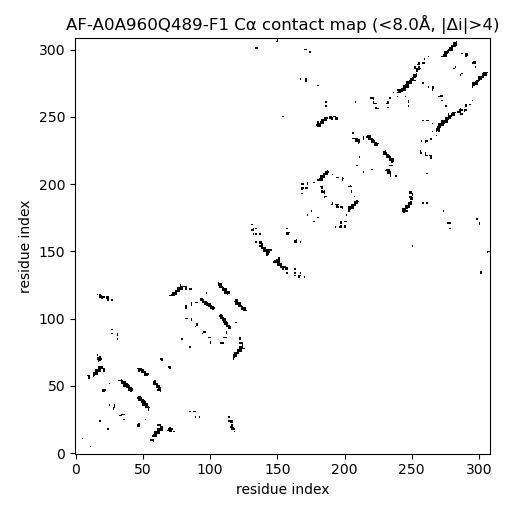33 13.164 1.00 97.56 251 ASP A C 1
ATOM 1937 O O . ASP A 1 251 ? -0.999 4.301 13.229 1.00 97.56 251 ASP A O 1
ATOM 1941 N N . LEU A 1 252 ? -3.034 4.295 14.187 1.00 96.94 252 LEU A N 1
ATOM 1942 C CA . LEU A 1 252 ? -2.565 3.910 15.516 1.00 96.94 252 LEU A CA 1
ATOM 1943 C C . LEU A 1 252 ? -3.479 2.890 16.213 1.00 96.94 252 LEU A C 1
ATOM 1945 O O . LEU A 1 252 ? -4.681 3.112 16.360 1.00 96.94 252 LEU A O 1
ATOM 1949 N N . LEU A 1 253 ? -2.893 1.816 16.751 1.00 97.38 253 LEU A N 1
ATOM 1950 C CA . LEU A 1 253 ? -3.563 0.869 17.643 1.00 97.38 253 LEU A CA 1
ATOM 1951 C C . LEU A 1 253 ? -3.405 1.278 19.114 1.00 97.38 253 LEU A C 1
ATOM 1953 O O . LEU A 1 253 ? -2.304 1.257 19.659 1.00 97.38 253 LEU A O 1
ATOM 1957 N N . ALA A 1 254 ? -4.531 1.597 19.760 1.00 93.81 254 ALA A N 1
ATOM 1958 C CA . ALA A 1 254 ? -4.627 1.846 21.201 1.00 93.81 254 ALA A CA 1
ATOM 1959 C C . ALA A 1 254 ? -5.400 0.719 21.917 1.00 93.81 254 ALA A C 1
ATOM 1961 O O . ALA A 1 254 ? -4.868 -0.357 22.166 1.00 93.81 254 ALA A O 1
ATOM 1962 N N . THR A 1 255 ? -6.687 0.921 22.223 1.00 93.69 255 THR A N 1
ATOM 1963 C CA . THR A 1 255 ? -7.524 -0.079 22.921 1.00 93.69 255 THR A CA 1
ATOM 1964 C C . THR A 1 255 ? -8.153 -1.125 21.994 1.00 93.69 255 THR A C 1
ATOM 1966 O O . THR A 1 255 ? -8.688 -2.123 22.475 1.00 93.69 255 THR A O 1
ATOM 1969 N N . GLY A 1 256 ? -8.125 -0.899 20.674 1.00 93.75 256 GLY A N 1
ATOM 1970 C CA . GLY A 1 256 ? -8.655 -1.808 19.646 1.00 93.75 256 GLY A CA 1
ATOM 1971 C C . GLY A 1 256 ? -10.172 -1.744 19.406 1.00 93.75 256 GLY A C 1
ATOM 1972 O O . GLY A 1 256 ? -10.665 -2.424 18.511 1.00 93.75 256 GLY A O 1
ATOM 1973 N N . GLY A 1 257 ? -10.927 -0.924 20.151 1.00 93.50 257 GLY A N 1
ATOM 1974 C CA . GLY A 1 257 ? -12.397 -0.872 20.061 1.00 93.50 257 GLY A CA 1
ATOM 1975 C C . GLY A 1 257 ? -12.931 -0.538 18.662 1.00 93.50 257 GLY A C 1
ATOM 1976 O O . GLY A 1 257 ? -13.757 -1.273 18.125 1.00 93.50 257 GLY A O 1
ATOM 1977 N N . THR A 1 258 ? -12.407 0.518 18.038 1.00 93.38 258 THR A N 1
ATOM 1978 C CA . THR A 1 258 ? -12.814 0.935 16.684 1.00 93.38 258 THR A CA 1
ATOM 1979 C C . THR A 1 258 ? -12.507 -0.134 15.632 1.00 93.38 258 THR A C 1
ATOM 1981 O O . THR A 1 258 ? -13.299 -0.366 14.723 1.00 93.38 258 THR A O 1
ATOM 1984 N N . VAL A 1 259 ? -11.377 -0.830 15.776 1.00 96.81 259 VAL A N 1
ATOM 1985 C CA . VAL A 1 259 ? -10.939 -1.872 14.836 1.00 96.81 259 VAL A CA 1
ATOM 1986 C C . VAL A 1 259 ? -11.813 -3.120 14.964 1.00 96.81 259 VAL A C 1
ATOM 1988 O O . VAL A 1 259 ? -12.152 -3.736 13.959 1.00 96.81 259 VAL A O 1
ATOM 1991 N N . LEU A 1 260 ? -12.251 -3.469 16.178 1.00 97.31 260 LEU A N 1
ATOM 1992 C CA . LEU A 1 260 ? -13.227 -4.542 16.388 1.00 97.31 260 LEU A CA 1
ATOM 1993 C C . LEU A 1 260 ? -14.577 -4.217 15.735 1.00 97.31 260 LEU A C 1
ATOM 1995 O O . LEU A 1 260 ? -15.141 -5.079 15.066 1.00 97.31 260 LEU A O 1
ATOM 1999 N N . ALA A 1 261 ? -15.059 -2.976 15.861 1.00 96.94 261 ALA A N 1
ATOM 2000 C CA . ALA A 1 261 ? -16.280 -2.535 15.183 1.00 96.94 261 ALA A CA 1
ATOM 2001 C C . ALA A 1 261 ? -16.135 -2.580 13.649 1.00 96.94 261 ALA A C 1
ATOM 2003 O O . ALA A 1 261 ? -17.040 -3.028 12.945 1.00 96.94 261 ALA A O 1
ATOM 2004 N N . ALA A 1 262 ? -14.971 -2.184 13.122 1.00 97.88 262 ALA A N 1
ATOM 2005 C CA . ALA A 1 262 ? -14.649 -2.324 11.703 1.00 97.88 262 ALA A CA 1
ATOM 2006 C C . ALA A 1 262 ? -14.639 -3.794 11.251 1.00 97.88 262 ALA A C 1
ATOM 2008 O O . ALA A 1 262 ? -15.216 -4.128 10.215 1.00 97.88 262 ALA A O 1
ATOM 2009 N N . ALA A 1 263 ? -14.034 -4.685 12.041 1.00 98.25 263 ALA A N 1
ATOM 2010 C CA . ALA A 1 263 ? -14.015 -6.115 11.762 1.00 98.25 263 ALA A CA 1
ATOM 2011 C C . ALA A 1 263 ? -15.427 -6.716 11.751 1.00 98.25 263 ALA A C 1
ATOM 2013 O O . ALA A 1 263 ? -15.732 -7.546 10.896 1.00 98.25 263 ALA A O 1
ATOM 2014 N N . GLU A 1 264 ? -16.298 -6.286 12.666 1.00 98.12 264 GLU A N 1
ATOM 2015 C CA . GLU A 1 264 ? -17.702 -6.696 12.704 1.00 98.12 264 GLU A CA 1
ATOM 2016 C C . GLU A 1 264 ? -18.464 -6.253 11.451 1.00 98.12 264 GLU A C 1
ATOM 2018 O O . GLU A 1 264 ? -19.153 -7.071 10.843 1.00 98.12 264 GLU A O 1
ATOM 2023 N N . LEU A 1 265 ? -18.290 -5.004 11.007 1.00 98.25 265 LEU A N 1
ATOM 2024 C CA . LEU A 1 265 ? -18.903 -4.505 9.771 1.00 98.25 265 LEU A CA 1
ATOM 2025 C C . LEU A 1 265 ? -18.475 -5.321 8.548 1.00 98.25 265 LEU A C 1
ATOM 2027 O O . LEU A 1 265 ? -19.329 -5.771 7.784 1.00 98.25 265 LEU A O 1
ATOM 2031 N N . VAL A 1 266 ? -17.169 -5.554 8.390 1.00 98.38 266 VAL A N 1
ATOM 2032 C CA . VAL A 1 266 ? -16.613 -6.350 7.284 1.00 98.38 266 VAL A CA 1
ATOM 2033 C C . VAL A 1 266 ? -17.154 -7.782 7.310 1.00 98.38 266 VAL A C 1
ATOM 2035 O O . VAL A 1 266 ? -17.633 -8.282 6.291 1.00 98.38 266 VAL A O 1
ATOM 2038 N N . ARG A 1 267 ? -17.156 -8.429 8.481 1.00 98.19 267 ARG A N 1
ATOM 2039 C CA . ARG A 1 267 ? -17.732 -9.774 8.659 1.00 98.19 267 ARG A CA 1
ATOM 2040 C C . ARG A 1 267 ? -19.235 -9.791 8.380 1.00 98.19 267 ARG A C 1
ATOM 2042 O O . ARG A 1 267 ? -19.740 -10.747 7.797 1.00 98.19 267 ARG A O 1
ATOM 2049 N N . GLY A 1 268 ? -19.946 -8.721 8.728 1.00 97.62 268 GLY A N 1
ATOM 2050 C CA . GLY A 1 268 ? -21.370 -8.542 8.453 1.00 97.62 268 GLY A CA 1
ATOM 2051 C C . GLY A 1 268 ? -21.713 -8.464 6.962 1.00 97.62 268 GLY A C 1
ATOM 2052 O O . GLY A 1 268 ? -22.829 -8.829 6.586 1.00 97.62 268 GLY A O 1
ATOM 2053 N N . LEU A 1 269 ? -20.769 -8.044 6.112 1.00 97.88 269 LEU A N 1
ATOM 2054 C CA . LEU A 1 269 ? -20.877 -8.107 4.647 1.00 97.88 269 LEU A CA 1
ATOM 2055 C C . LEU A 1 269 ? -20.543 -9.502 4.078 1.00 97.88 269 LEU A C 1
ATOM 2057 O O . LEU A 1 269 ? -20.629 -9.723 2.873 1.00 97.88 269 LEU A O 1
ATOM 2061 N N . GLY A 1 270 ? -20.187 -10.465 4.935 1.00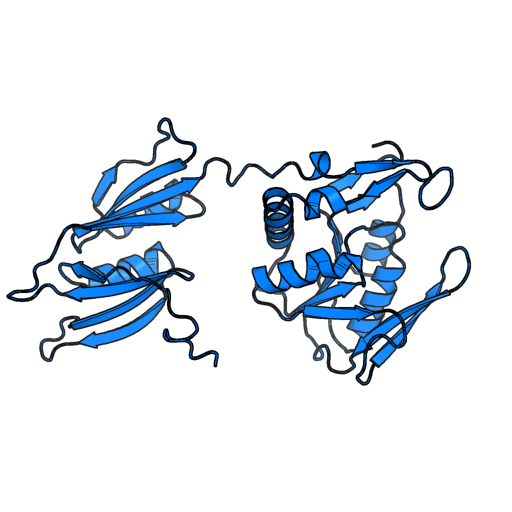 97.75 270 GLY A N 1
ATOM 2062 C CA . GLY A 1 270 ? -19.787 -11.817 4.545 1.00 97.75 270 GLY A CA 1
ATOM 2063 C C . GLY A 1 270 ? -18.324 -11.932 4.115 1.00 97.75 270 GLY A C 1
ATOM 2064 O O . GLY A 1 270 ? -17.920 -12.988 3.629 1.00 97.75 270 GLY A O 1
ATOM 2065 N N . ALA A 1 271 ? -17.533 -10.870 4.266 1.00 98.31 271 ALA A N 1
ATOM 2066 C CA . ALA A 1 271 ? -16.102 -10.875 3.996 1.00 98.31 271 ALA A CA 1
ATOM 2067 C C . ALA A 1 271 ? -15.301 -11.361 5.218 1.00 98.31 271 ALA A C 1
ATOM 2069 O O . ALA A 1 271 ? -15.802 -11.461 6.340 1.00 98.31 271 ALA A O 1
ATOM 2070 N N . THR A 1 272 ? -14.029 -11.671 4.999 1.00 97.81 272 THR A N 1
ATOM 2071 C CA . THR A 1 272 ? -13.087 -12.085 6.041 1.00 97.81 272 THR A CA 1
ATOM 2072 C C . THR A 1 272 ? -12.076 -10.979 6.301 1.00 97.81 272 THR A C 1
ATOM 2074 O O . THR A 1 272 ? -11.598 -10.329 5.375 1.00 97.81 272 THR A O 1
ATOM 2077 N N . VAL A 1 273 ? -11.742 -10.761 7.571 1.00 98.00 273 VAL A N 1
ATOM 2078 C CA . VAL A 1 273 ? -10.635 -9.875 7.942 1.00 98.00 273 VAL A CA 1
ATOM 2079 C C . VAL A 1 273 ? -9.353 -10.697 7.900 1.00 98.00 273 VAL A C 1
ATOM 2081 O O . VAL A 1 273 ? -9.215 -11.632 8.685 1.00 98.00 273 VAL A O 1
ATOM 2084 N N . GLN A 1 274 ? -8.443 -10.369 6.982 1.00 96.56 274 GLN A N 1
ATOM 2085 C CA . GLN A 1 274 ? -7.143 -11.037 6.866 1.00 96.56 274 GLN A CA 1
ATOM 2086 C C . GLN A 1 274 ? -6.240 -10.663 8.044 1.00 96.56 274 GLN A C 1
ATOM 2088 O O . GLN A 1 274 ? -5.694 -11.533 8.715 1.00 96.56 274 GLN A O 1
ATOM 2093 N N . SER A 1 275 ? -6.108 -9.363 8.292 1.00 97.62 275 SER A N 1
ATOM 2094 C CA . SER A 1 275 ? -5.357 -8.785 9.402 1.00 97.62 275 SER A CA 1
ATOM 2095 C C . SER A 1 275 ? -5.774 -7.327 9.610 1.00 97.62 275 SER A C 1
ATOM 2097 O O . SER A 1 275 ? -6.498 -6.742 8.794 1.00 97.62 275 SER A O 1
ATOM 2099 N N . ALA A 1 276 ? -5.334 -6.749 10.722 1.00 98.44 276 ALA A N 1
ATOM 2100 C CA . ALA A 1 276 ? -5.311 -5.316 10.953 1.00 98.44 276 ALA A CA 1
ATOM 2101 C C . ALA A 1 276 ? -3.857 -4.833 10.958 1.00 98.44 276 ALA A C 1
ATOM 2103 O O . ALA A 1 276 ? -3.000 -5.452 11.592 1.00 98.44 276 ALA A O 1
ATOM 2104 N N . LEU A 1 277 ? -3.591 -3.741 10.249 1.00 98.50 277 LEU A N 1
ATOM 2105 C CA . LEU A 1 277 ? -2.262 -3.169 10.082 1.00 98.50 277 LEU A CA 1
ATOM 2106 C C . LEU A 1 277 ? -2.245 -1.708 10.549 1.00 98.50 277 LEU A C 1
ATOM 2108 O O . LEU A 1 277 ? -3.174 -0.945 10.277 1.00 98.50 277 LEU A O 1
ATOM 2112 N N . PHE A 1 278 ? -1.178 -1.330 11.252 1.00 98.50 278 PHE A N 1
ATOM 2113 C CA . PHE A 1 278 ? -1.031 -0.014 11.872 1.00 98.50 278 PHE A CA 1
ATOM 2114 C C . PHE A 1 278 ? 0.340 0.602 11.596 1.00 98.50 278 PHE A C 1
ATOM 2116 O O . PHE A 1 278 ? 1.343 -0.105 11.484 1.00 98.50 278 PHE A O 1
ATOM 2123 N N . VAL A 1 279 ? 0.409 1.936 11.556 1.00 97.94 279 VAL A N 1
ATOM 2124 C CA . VAL A 1 279 ? 1.707 2.634 11.576 1.00 97.94 279 VAL A CA 1
ATOM 2125 C C . VAL A 1 279 ? 2.303 2.553 12.979 1.00 97.94 279 VAL A C 1
ATOM 2127 O O . VAL A 1 279 ? 3.464 2.185 13.134 1.00 97.94 279 VAL A O 1
ATOM 2130 N N . ILE A 1 280 ? 1.496 2.850 14.000 1.00 97.81 280 ILE A N 1
ATOM 2131 C CA . ILE A 1 280 ? 1.905 2.848 15.406 1.00 97.81 280 ILE A CA 1
ATOM 2132 C C . ILE A 1 280 ? 1.053 1.869 16.213 1.00 97.81 280 ILE A C 1
ATOM 2134 O O . ILE A 1 280 ? -0.165 1.831 16.092 1.00 97.81 280 ILE A O 1
ATOM 2138 N N . GLU A 1 281 ? 1.681 1.133 17.114 1.00 97.50 281 GLU A N 1
ATOM 2139 C CA . GLU A 1 281 ? 1.039 0.371 18.176 1.00 97.50 281 GLU A CA 1
ATOM 2140 C C . GLU A 1 281 ? 1.484 0.897 19.543 1.00 97.50 281 GLU A C 1
ATOM 2142 O O . GLU A 1 281 ? 2.673 1.103 19.789 1.00 97.50 281 GLU A O 1
ATOM 2147 N N . LEU A 1 282 ? 0.525 1.098 20.447 1.00 96.19 282 LEU A N 1
ATOM 2148 C CA . LEU A 1 282 ? 0.788 1.345 21.863 1.00 96.19 282 LEU A CA 1
ATOM 2149 C C . LEU A 1 282 ? 0.750 0.003 22.600 1.00 96.19 282 LEU A C 1
ATOM 2151 O O . LEU A 1 282 ? -0.303 -0.427 23.071 1.00 96.19 282 LEU A O 1
ATOM 2155 N N . GLY A 1 283 ? 1.894 -0.676 22.670 1.00 95.25 283 GLY A N 1
ATOM 2156 C CA . GLY A 1 283 ? 2.015 -2.040 23.194 1.00 95.25 283 GLY A CA 1
ATOM 2157 C C . GLY A 1 283 ? 1.694 -2.175 24.686 1.00 95.25 283 GLY A C 1
ATOM 2158 O O . GLY A 1 283 ? 1.376 -3.267 25.151 1.00 95.25 283 GLY A O 1
ATOM 2159 N N . PHE A 1 284 ? 1.719 -1.071 25.436 1.00 93.12 284 PHE A N 1
ATOM 2160 C CA . PHE A 1 284 ? 1.275 -1.025 26.834 1.00 93.12 284 PHE A CA 1
ATOM 2161 C C . PHE A 1 284 ? -0.258 -1.039 26.996 1.00 93.12 284 PHE A C 1
ATOM 2163 O O . PHE A 1 284 ? -0.758 -1.194 28.111 1.00 93.12 284 PHE A O 1
ATOM 2170 N N . LEU A 1 285 ? -1.024 -0.897 25.907 1.00 94.56 285 LEU A N 1
ATOM 2171 C CA . LEU A 1 285 ? -2.485 -0.997 25.896 1.00 94.56 285 LEU A CA 1
ATOM 2172 C C . LEU A 1 285 ? -2.948 -2.378 25.393 1.00 94.56 285 LEU A C 1
ATOM 2174 O O . LEU A 1 285 ? -2.262 -3.032 24.610 1.00 94.56 285 LEU A O 1
ATOM 2178 N N . PRO A 1 286 ? -4.158 -2.842 25.766 1.00 95.50 286 PRO A N 1
ATOM 2179 C CA . PRO A 1 286 ? -4.605 -4.208 25.472 1.00 95.50 286 PRO A CA 1
ATOM 2180 C C . PRO A 1 286 ? -5.072 -4.424 24.018 1.00 95.50 286 PRO A C 1
ATOM 2182 O O . PRO A 1 286 ? -5.712 -5.437 23.727 1.00 95.50 286 PRO A O 1
ATOM 2185 N N . GLY A 1 287 ? -4.827 -3.480 23.102 1.00 96.56 287 GLY A N 1
ATOM 2186 C CA . GLY A 1 287 ? -5.398 -3.476 21.751 1.00 96.56 287 GLY A CA 1
ATOM 2187 C C . GLY A 1 287 ? -5.097 -4.741 20.954 1.00 96.56 287 GLY A C 1
ATOM 2188 O O . GLY A 1 287 ? -6.026 -5.380 20.458 1.00 96.56 287 GLY A O 1
ATOM 2189 N N . ARG A 1 288 ? -3.821 -5.140 20.890 1.00 97.94 288 ARG A N 1
ATOM 2190 C CA . ARG A 1 288 ? -3.381 -6.357 20.190 1.00 97.94 288 ARG A CA 1
ATOM 2191 C C . ARG A 1 288 ? -4.077 -7.601 20.726 1.00 97.94 288 ARG A C 1
ATOM 2193 O O . ARG A 1 288 ? -4.718 -8.324 19.973 1.00 97.94 288 ARG A O 1
ATOM 2200 N N . GLN A 1 289 ? -4.012 -7.800 22.041 1.00 97.69 289 GLN A N 1
ATOM 2201 C CA . GLN A 1 289 ? -4.583 -8.970 22.712 1.00 97.69 289 GLN A CA 1
ATOM 2202 C C . GLN A 1 289 ? -6.087 -9.091 22.445 1.00 97.69 289 GLN A C 1
ATOM 2204 O O . GLN A 1 289 ? -6.592 -10.181 22.183 1.00 97.69 289 GLN A O 1
ATOM 2209 N N . ARG A 1 290 ? -6.812 -7.965 22.469 1.00 97.38 290 ARG A N 1
ATOM 2210 C CA . ARG A 1 290 ? -8.252 -7.936 22.178 1.00 97.38 290 ARG A CA 1
ATOM 2211 C C . ARG A 1 290 ? -8.570 -8.291 20.727 1.00 97.38 290 ARG A C 1
ATOM 2213 O O . ARG A 1 290 ? -9.560 -8.979 20.491 1.00 97.38 290 ARG A O 1
ATOM 2220 N N . LEU A 1 291 ? -7.767 -7.823 19.773 1.00 98.00 291 LEU A N 1
ATOM 2221 C CA . LEU A 1 291 ? -7.950 -8.120 18.350 1.00 98.00 291 LEU A CA 1
ATOM 2222 C C . LEU A 1 291 ? -7.626 -9.580 18.030 1.00 98.00 291 LEU A C 1
ATOM 2224 O O . LEU A 1 291 ? -8.437 -10.265 17.405 1.00 98.00 291 LEU A O 1
ATOM 2228 N N . GLU A 1 292 ? -6.507 -10.089 18.538 1.00 97.81 292 GLU A N 1
ATOM 2229 C CA . GLU A 1 292 ? -6.098 -11.481 18.342 1.00 97.81 292 GLU A CA 1
ATOM 2230 C C . GLU A 1 292 ? -7.108 -12.453 18.971 1.00 97.81 292 GLU A C 1
ATOM 2232 O O . GLU A 1 292 ? -7.511 -13.422 18.326 1.00 97.81 292 GLU A O 1
ATOM 2237 N N . ALA A 1 293 ? -7.626 -12.148 20.169 1.00 97.75 293 ALA A N 1
ATOM 2238 C CA . ALA A 1 293 ? -8.700 -12.923 20.798 1.00 97.75 293 ALA A CA 1
ATOM 2239 C C . ALA A 1 293 ? -10.003 -12.937 19.973 1.00 97.75 293 ALA A C 1
ATOM 2241 O O . ALA A 1 293 ? -10.782 -13.886 20.057 1.00 97.75 293 ALA A O 1
ATOM 2242 N N . ALA A 1 294 ? -10.235 -11.910 19.152 1.00 97.12 294 ALA A N 1
ATOM 2243 C CA . ALA A 1 294 ? -11.356 -11.831 18.217 1.00 97.12 294 ALA A CA 1
ATOM 2244 C C . ALA A 1 294 ? -11.038 -12.424 16.828 1.00 97.12 294 ALA A C 1
ATOM 2246 O O . ALA A 1 294 ? -11.827 -12.249 15.888 1.00 97.12 294 ALA A O 1
ATOM 2247 N N . GLY A 1 295 ? -9.895 -13.102 16.672 1.00 97.38 295 GLY A N 1
ATOM 2248 C CA . GLY A 1 295 ? -9.452 -13.703 15.416 1.00 97.38 295 GLY A CA 1
ATOM 2249 C C . GLY A 1 295 ? -9.051 -12.675 14.358 1.00 97.38 295 GLY A C 1
ATOM 2250 O O . GLY A 1 295 ? -9.316 -12.890 13.178 1.00 97.38 295 GLY A O 1
ATOM 2251 N N . VAL A 1 296 ? -8.497 -11.533 14.774 1.00 98.12 296 VAL A N 1
ATOM 2252 C CA . VAL A 1 296 ? -7.939 -10.503 13.888 1.00 98.12 296 VAL A CA 1
ATOM 2253 C C . VAL A 1 296 ? -6.427 -10.428 14.134 1.00 98.12 296 VAL A C 1
ATOM 2255 O O . VAL A 1 296 ? -6.020 -9.854 15.143 1.00 98.12 296 VAL A O 1
ATOM 2258 N N . PRO A 1 297 ? -5.590 -11.011 13.255 1.00 97.06 297 PRO A N 1
ATOM 2259 C CA . PRO A 1 297 ? -4.135 -10.875 13.341 1.00 97.06 297 PRO A CA 1
ATOM 2260 C C . PRO A 1 297 ? -3.704 -9.406 13.272 1.00 97.06 297 PRO A C 1
ATOM 2262 O O . PRO A 1 297 ? -4.310 -8.630 12.531 1.00 97.06 297 PRO A O 1
ATOM 2265 N N . VAL A 1 298 ? -2.665 -9.029 14.020 1.00 97.69 298 VAL A N 1
ATOM 2266 C CA . VAL A 1 298 ? -2.207 -7.635 14.139 1.00 97.69 298 VAL A CA 1
ATOM 2267 C C . VAL A 1 298 ? -0.762 -7.480 13.681 1.00 97.69 298 VAL A C 1
ATOM 2269 O O . VAL A 1 298 ? 0.140 -8.122 14.217 1.00 97.69 298 VAL A O 1
ATOM 2272 N N . GLU A 1 299 ? -0.548 -6.541 12.765 1.00 97.44 299 GLU A N 1
ATOM 2273 C CA . GLU A 1 299 ? 0.760 -6.076 12.304 1.00 97.44 299 GLU A CA 1
ATOM 2274 C C . GLU A 1 299 ? 0.927 -4.577 12.592 1.00 97.44 299 GLU A C 1
ATOM 2276 O O . GLU A 1 299 ? -0.021 -3.798 12.482 1.00 97.44 299 GLU A O 1
ATOM 2281 N N . SER A 1 300 ? 2.137 -4.149 12.947 1.00 97.00 300 SER A N 1
ATOM 2282 C CA . SER A 1 300 ? 2.460 -2.736 13.191 1.00 97.00 300 SER A CA 1
ATOM 2283 C C . SER A 1 300 ? 3.893 -2.411 12.762 1.00 97.00 300 SER A C 1
ATOM 2285 O O . SER A 1 300 ? 4.786 -3.259 12.870 1.00 97.00 300 SER A O 1
ATOM 2287 N N . LEU A 1 301 ? 4.133 -1.200 12.243 1.00 95.62 301 LEU A N 1
ATOM 2288 C CA . LEU A 1 301 ? 5.494 -0.763 11.895 1.00 95.62 301 LEU A CA 1
ATOM 2289 C C . LEU A 1 301 ? 6.298 -0.362 13.130 1.00 95.62 301 LEU A C 1
ATOM 2291 O O . LEU A 1 301 ? 7.422 -0.826 13.306 1.00 95.62 301 LEU A O 1
ATOM 2295 N N . LEU A 1 302 ? 5.709 0.481 13.976 1.00 95.62 302 LEU A N 1
ATOM 2296 C CA . LEU A 1 302 ? 6.298 0.979 15.214 1.00 95.62 302 LEU A CA 1
ATOM 2297 C C . LEU A 1 302 ? 5.502 0.455 16.407 1.00 95.62 302 LEU A C 1
ATOM 2299 O O . LEU A 1 302 ? 4.274 0.491 16.384 1.00 95.62 302 LEU A O 1
ATOM 2303 N N . CYS A 1 303 ? 6.187 0.028 17.465 1.00 95.81 303 CYS A N 1
ATOM 2304 C CA . CYS A 1 303 ? 5.554 -0.385 18.714 1.00 95.81 303 CYS A CA 1
ATOM 2305 C C . CYS A 1 303 ? 6.221 0.321 19.897 1.00 95.81 303 CYS A C 1
ATOM 2307 O O . CYS A 1 303 ? 7.422 0.168 20.112 1.00 95.81 303 CYS A O 1
ATOM 2309 N N . TYR A 1 304 ? 5.433 1.091 20.647 1.00 93.31 304 TYR A N 1
ATOM 2310 C CA . TYR A 1 304 ? 5.862 1.794 21.856 1.00 93.31 304 TYR A CA 1
ATOM 2311 C C . TYR A 1 304 ? 5.458 0.980 23.081 1.00 93.31 304 TYR A C 1
ATOM 2313 O O . TYR A 1 304 ? 4.275 0.682 23.269 1.00 93.31 304 TYR A O 1
ATOM 2321 N N . THR A 1 305 ? 6.430 0.600 23.906 1.00 89.94 305 THR A N 1
ATOM 2322 C CA . THR A 1 305 ? 6.222 -0.324 25.031 1.00 89.94 305 THR A CA 1
ATOM 2323 C C . THR A 1 305 ? 5.958 0.366 26.365 1.00 89.94 305 THR A C 1
ATOM 2325 O O . THR A 1 305 ? 5.441 -0.273 27.278 1.00 89.94 305 THR A O 1
ATOM 2328 N N . GLY A 1 306 ? 6.256 1.658 26.467 1.00 83.12 306 GLY A N 1
ATOM 2329 C CA . GLY A 1 306 ? 5.978 2.513 27.613 1.00 83.12 306 GLY A CA 1
ATOM 2330 C C . GLY A 1 306 ? 5.229 3.786 27.221 1.00 83.12 306 GLY A C 1
ATOM 2331 O O . GLY A 1 306 ? 5.198 4.182 26.056 1.00 83.12 306 GLY A O 1
ATOM 2332 N N . GLU A 1 307 ? 4.625 4.442 28.213 1.00 70.50 307 GLU A N 1
ATOM 2333 C CA . GLU A 1 307 ? 3.919 5.717 28.013 1.00 70.50 307 GLU A CA 1
ATOM 2334 C C . GLU A 1 307 ? 4.872 6.860 27.617 1.00 70.50 307 GLU A C 1
ATOM 2336 O O . GLU A 1 307 ? 4.459 7.795 26.932 1.00 70.50 307 GLU A O 1
ATOM 2341 N N . GLU A 1 308 ? 6.150 6.767 28.000 1.00 67.06 308 GLU A N 1
ATOM 2342 C CA . GLU A 1 308 ? 7.180 7.788 27.755 1.00 67.06 308 GLU A CA 1
ATOM 2343 C C . GLU A 1 308 ? 8.069 7.513 26.524 1.00 67.06 308 GLU A C 1
ATOM 2345 O O . GLU A 1 308 ? 8.802 8.416 26.117 1.00 67.06 308 GLU A O 1
ATOM 2350 N N . ASP A 1 309 ? 7.992 6.310 25.934 1.00 58.44 309 ASP A N 1
ATOM 2351 C CA . ASP A 1 309 ? 8.860 5.841 24.828 1.00 58.44 309 ASP A CA 1
ATOM 2352 C C . ASP A 1 309 ? 8.697 6.644 23.530 1.00 58.44 309 ASP A C 1
ATOM 2354 O O . ASP A 1 309 ? 7.559 7.066 23.229 1.00 58.44 309 ASP A O 1
#

Sequence (309 aa):
MNSSWHPAGQPMAAPYLVVQGADSTIEFLTQLLGARVLCRHLTPEGRVQHAEVLISDSLVMLADAAPGWQAREAHVHVYVPDVEARYRRALELGAESVQEPHRGNDPNRRGAVRDAGGTVWWISTHEGSETTFDLAANVRTVMDFPRPGIAFKDITPILSDPRAFSACIRQLAERVDAANLDAVAGIESRGFLFGAPLALELGKPFLPLRKPGKLPWKSRRVEYALEYGSDALEIHEDACAPGQKILLLDDLLATGGTVLAAAELVRGLGATVQSALFVIELGFLPGRQRLEAAGVPVESLLCYTGEED

Foldseek 3Di:
DPPPPDDPLADPDAEEFAFAQVVLVLVLCCQLQVKDWPDFDADPVGFTQWTWIHRPSGIYIYGYADVVRHGDAEEDEDEDPDQQVSVVVSVVSVWAWPADFDDDPAQKTWGWTATNRNYIYIYIYRNCLPPLPPQVVQWDFDAQPPHHPAGDTHSVSCVVDPVSVVSLLVVLLVVDPLVQAAAEEAEPDQSCSNRVSNCVVSVHHYWYKYWPPPDPAAWDKDWWDDPPGITMIITHLVRDAAAGEYEYTDAEFAQQGSVVRVQVRCVVSNYHHPAYEYAEYAQCHCNQVVCVVVVHHYYYNYYDPDSVD

Solvent-accessible surface area (backbone atoms only — not comparable to full-atom values): 17049 Å² total; per-residue (Å²): 134,86,74,71,90,58,66,88,94,58,64,99,70,59,60,75,46,32,15,48,54,32,62,60,42,52,52,47,39,31,74,70,62,67,31,43,77,78,48,77,43,63,42,99,88,68,45,39,64,36,32,35,33,32,46,89,86,47,52,40,33,37,18,37,46,44,96,97,42,67,55,54,78,44,81,47,81,46,81,45,96,49,42,65,64,48,52,54,50,36,45,76,74,65,26,45,83,74,37,76,73,43,76,65,102,51,63,46,33,38,24,29,34,28,43,84,25,48,39,33,39,34,36,24,27,55,61,58,76,80,48,76,66,65,59,69,84,32,47,45,79,41,74,44,38,99,43,82,90,29,61,29,79,38,57,62,53,24,68,70,33,68,66,50,35,54,44,49,42,50,57,55,51,75,75,47,69,63,91,75,50,57,31,28,32,14,36,64,71,60,6,41,75,54,24,50,56,34,12,59,76,68,74,35,52,65,36,72,30,32,50,80,89,72,64,94,62,68,61,46,78,40,78,46,77,50,101,85,59,71,51,51,42,26,37,50,67,80,68,57,56,64,72,39,27,28,35,40,26,37,47,65,41,43,71,35,58,71,58,52,45,50,49,50,55,45,42,72,49,46,24,40,62,66,30,36,41,25,52,33,27,40,61,70,39,60,11,62,63,56,35,46,76,70,68,31,46,77,48,58,77,39,76,33,70,50,80,84,102